Protein 2D0W (pdb70)

Organism: NCBI:txid53399

Radius of gyration: 24.95 Å; Cα contacts (8 Å, |Δi|>4): 572; chains: 2; bounding box: 55×40×70 Å

InterPro domains:
  IPR009056 Cytochrome c-like domain [PF13442] (73-145)
  IPR009056 Cytochrome c-like domain [PS51007] (69-149)
  IPR009153 Cytochrome cL [PIRSF000008] (1-193)
  IPR009153 Cytochrome cL [TIGR03872] (27-159)
  IPR036909 Cytochrome c-like domain superfamily [G3DSA:1.10.760.10] (24-193)
  IPR036909 Cytochrome c-like domain superfamily [SSF46626] (1-160)

Sequence (336 aa):
AQEVFRNTVTGEALDVEGQAPKEGRDTPAVKQFMQTGVDPYVEVAGCLPKGEEIYLESCSGCHGHIGEGKVGPGLNDSYWTYPKNTTDKGLFETIFGGANGMMGPHGQDLELDNMLKLIAWIRHIQKDDVADADWLSDEQKKNFKPFDIKAWEATGKAAAEKAQCKISAQEVFRNTVTGEALDVEGQAPKEGRDTPAVKQFMQTGVDPYVEVAGCLPKGEEIYLESCSGCHGHIGEGKVGPGLNDSYWTYPKNTTDKGLFETIFGGANGMMGPHGQDLELDNMLKLIAWIRHIQKDDVADADWLSDEQKKNFKPFDIKAWEATGKAAAEKAQCKIS

B-factor: mean 23.9, std 9.87, range [5.66, 70.87]

CATH classification: 1.10.760.10

Nearest PDB structures (foldseek):
  2d0w-assembly2_B  TM=9.580E-01  e=2.489E-36  Hyphomicrobium denitrificans
  2gc4-assembly1_D  TM=9.655E-01  e=3.947E-22  Paracoccus denitrificans
  7c90-assembly1_D  TM=9.575E-01  e=1.968E-20  Methylophaga aminisulfidivorans MP
  7c90-assembly1_C  TM=9.484E-01  e=4.822E-19  Methylophaga aminisulfidivorans MP
  2c8s-assembly1_A  TM=9.028E-01  e=1.181E-17  Methylorubrum extorquens

Structure (mmCIF, N/CA/C/O backbone):
data_2D0W
#
_entry.id   2D0W
#
_cell.length_a   45.779
_cell.length_b   57.283
_cell.length_c   67.007
_cell.angle_alpha   90.00
_cell.angle_beta   101.55
_cell.angle_gamma   90.00
#
_symmetry.space_group_name_H-M   'P 1 21 1'
#
loop_
_entity.id
_entity.type
_entity.pdbx_description
1 polymer 'cytochrome cL'
2 non-polymer 'ZINC ION'
3 non-polymer 'HEME C'
4 water water
#
loop_
_atom_site.group_PDB
_atom_site.id
_atom_site.type_symbol
_atom_site.label_atom_id
_atom_site.label_alt_id
_atom_site.label_comp_id
_atom_site.label_asym_id
_atom_site.label_entity_id
_atom_site.label_seq_id
_atom_site.pdbx_PDB_ins_code
_atom_site.Cartn_x
_atom_site.Cartn_y
_atom_site.Cartn_z
_atom_site.occupancy
_atom_site.B_iso_or_equiv
_atom_site.auth_seq_id
_atom_site.auth_comp_id
_atom_site.auth_asym_id
_atom_site.auth_atom_id
_atom_site.pdbx_PDB_model_num
ATOM 1 N N . ALA A 1 1 ? 2.883 -19.846 25.835 1.00 34.13 1 ALA A N 1
ATOM 2 C CA . ALA A 1 1 ? 1.819 -18.862 26.188 1.00 35.91 1 ALA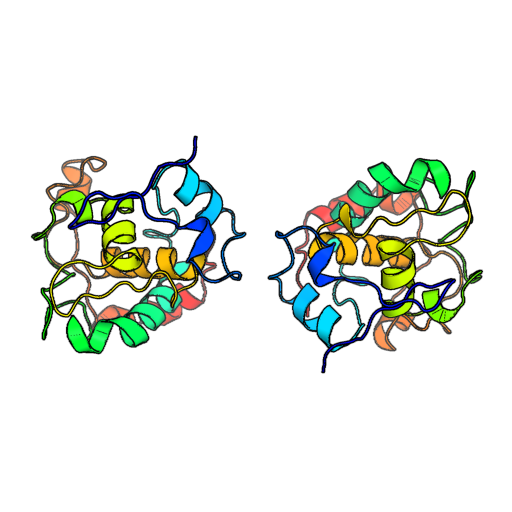 A CA 1
ATOM 3 C C . ALA A 1 1 ? 2.224 -17.761 27.158 1.00 36.66 1 ALA A C 1
ATOM 4 O O . ALA A 1 1 ? 3.259 -17.807 27.849 1.00 39.13 1 ALA A O 1
ATOM 6 N N . GLN A 1 2 ? 1.356 -16.766 27.176 1.00 35.25 2 GLN A N 1
ATOM 7 C CA . GLN A 1 2 ? 1.439 -15.634 28.041 1.00 33.15 2 GLN A CA 1
ATOM 8 C C . GLN A 1 2 ? 1.928 -15.942 29.445 1.00 30.07 2 GLN A C 1
ATOM 9 O O . GLN A 1 2 ? 1.459 -16.865 30.101 1.00 27.80 2 GLN A O 1
ATOM 15 N N . GLU A 1 3 ? 2.866 -15.127 29.905 1.00 28.53 3 GLU A N 1
ATOM 16 C CA . GLU A 1 3 ? 3.100 -14.992 31.331 1.00 26.76 3 GLU A CA 1
ATOM 17 C C . GLU A 1 3 ? 1.855 -14.469 32.030 1.00 25.07 3 GLU A C 1
ATOM 18 O O . GLU A 1 3 ? 1.056 -13.733 31.460 1.00 25.06 3 GLU A O 1
ATOM 24 N N . VAL A 1 4 ? 1.715 -14.852 33.287 1.00 25.10 4 VAL A N 1
ATOM 25 C CA . VAL A 1 4 ? 0.764 -14.225 34.177 1.00 24.28 4 VAL A CA 1
ATOM 26 C C . VAL A 1 4 ? 1.578 -13.387 35.175 1.00 23.53 4 VAL A C 1
ATOM 27 O O . VAL A 1 4 ? 2.471 -13.907 35.822 1.00 23.24 4 VAL A O 1
ATOM 31 N N . PHE A 1 5 ? 1.295 -12.095 35.265 1.00 21.63 5 PHE A N 1
ATOM 32 C CA . PHE A 1 5 ? 2.088 -11.227 36.159 1.00 21.23 5 PHE A CA 1
ATOM 33 C C . PHE A 1 5 ? 1.373 -10.976 37.466 1.00 20.28 5 PHE A C 1
ATOM 34 O O . PHE A 1 5 ? 0.161 -10.767 37.469 1.00 20.80 5 PHE A O 1
ATOM 42 N N . ARG A 1 6 ? 2.125 -11.045 38.567 1.00 19.24 6 ARG A N 1
ATOM 43 C CA . ARG A 1 6 ? 1.581 -10.915 39.926 1.00 18.36 6 ARG A CA 1
ATOM 44 C C . ARG A 1 6 ? 2.364 -9.923 40.764 1.00 17.78 6 ARG A C 1
ATOM 45 O O . ARG A 1 6 ? 3.595 -9.802 40.661 1.00 16.14 6 ARG A O 1
ATOM 53 N N . ASN A 1 7 ? 1.657 -9.270 41.660 1.00 17.41 7 ASN A N 1
ATOM 54 C CA . ASN A 1 7 ? 2.307 -8.391 42.596 1.00 17.38 7 ASN A CA 1
ATOM 55 C C . ASN A 1 7 ? 3.383 -9.114 43.452 1.00 18.59 7 ASN A C 1
ATOM 56 O O . ASN A 1 7 ? 3.104 -10.111 44.119 1.00 17.19 7 ASN A O 1
ATOM 61 N N . THR A 1 8 ? 4.608 -8.588 43.398 1.00 17.90 8 THR A N 1
ATOM 62 C CA . THR A 1 8 ? 5.759 -9.063 44.191 1.00 20.13 8 THR A CA 1
ATOM 63 C C . THR A 1 8 ? 5.447 -9.367 45.670 1.00 20.40 8 THR A C 1
ATOM 64 O O . THR A 1 8 ? 5.802 -10.459 46.191 1.00 19.56 8 THR A O 1
ATOM 68 N N . VAL A 1 9 ? 4.782 -8.427 46.337 1.00 21.46 9 VAL A N 1
ATOM 69 C CA . VAL A 1 9 ? 4.497 -8.592 47.784 1.00 22.46 9 VAL A CA 1
ATOM 70 C C . VAL A 1 9 ? 3.133 -9.274 48.077 1.00 25.08 9 VAL A C 1
ATOM 71 O O . VAL A 1 9 ? 3.002 -10.049 49.045 1.00 25.35 9 VAL A O 1
ATOM 75 N N . THR A 1 10 ? 2.124 -9.053 47.254 1.00 24.05 10 THR A N 1
ATOM 76 C CA . THR A 1 10 ? 0.831 -9.710 47.553 1.00 24.00 10 THR A CA 1
ATOM 77 C C . THR A 1 10 ? 0.450 -10.982 46.777 1.00 23.92 10 THR A C 1
ATOM 78 O O . THR A 1 10 ? -0.312 -11.810 47.292 1.00 22.49 10 THR A O 1
ATOM 82 N N . GLY A 1 11 ? 0.952 -11.134 45.552 1.00 23.72 11 GLY A N 1
ATOM 83 C CA . GLY A 1 11 ? 0.515 -12.224 44.677 1.00 24.83 11 GLY A CA 1
ATOM 84 C C . GLY A 1 11 ? -0.761 -11.896 43.899 1.00 24.91 11 GLY A C 1
ATOM 85 O O . GLY A 1 11 ? -1.281 -12.749 43.188 1.00 25.78 11 GLY A O 1
ATOM 86 N N . GLU A 1 12 ? -1.279 -10.677 44.046 1.00 25.21 12 GLU A N 1
ATOM 87 C CA . GLU A 1 12 ? -2.475 -10.263 43.318 1.00 25.93 12 GLU A CA 1
ATOM 88 C C . GLU A 1 12 ? -2.122 -10.080 41.847 1.00 25.78 12 GLU A C 1
ATOM 89 O O . GLU A 1 12 ? -1.054 -9.573 41.516 1.00 24.71 12 GLU A O 1
ATOM 95 N N . ALA A 1 13 ? -3.015 -10.536 40.976 1.00 25.49 13 ALA A N 1
ATOM 96 C CA . ALA A 1 13 ? -2.839 -10.401 39.545 1.00 25.10 13 ALA A CA 1
ATOM 97 C C . ALA A 1 13 ? -2.580 -8.930 39.179 1.00 23.85 13 ALA A C 1
ATOM 98 O O . ALA A 1 13 ? -3.308 -8.021 39.609 1.00 21.91 13 ALA A O 1
ATOM 100 N N . LEU A 1 14 ? -1.513 -8.715 38.417 1.00 21.56 14 LEU A N 1
ATOM 101 C CA . LEU A 1 14 ? -1.271 -7.427 37.829 1.00 21.81 14 LEU A CA 1
ATOM 102 C C . LEU A 1 14 ? -2.101 -7.280 36.559 1.00 21.83 14 LEU A C 1
ATOM 103 O O . LEU A 1 14 ? -2.046 -8.146 35.717 1.00 22.93 14 LEU A O 1
ATOM 108 N N . ASP A 1 15 ? -2.853 -6.191 36.391 1.00 21.76 15 ASP A N 1
ATOM 109 C CA . ASP A 1 15 ? -3.596 -6.038 35.127 1.00 23.11 15 ASP A CA 1
ATOM 110 C C . ASP A 1 15 ? -2.778 -5.266 34.105 1.00 22.15 15 ASP A C 1
ATOM 111 O O . ASP A 1 15 ? -3.005 -4.084 33.863 1.00 23.86 15 ASP A O 1
ATOM 116 N N . VAL A 1 16 ? -1.811 -5.967 33.520 1.00 21.21 16 VAL A N 1
ATOM 117 C CA . VAL A 1 16 ? -0.862 -5.382 32.579 1.00 23.13 16 VAL A CA 1
ATOM 118 C C . VAL A 1 16 ? -1.555 -4.663 31.407 1.00 22.82 16 VAL A C 1
ATOM 119 O O . VAL A 1 16 ? -1.332 -3.491 31.188 1.00 24.58 16 VAL A O 1
ATOM 123 N N . GLU A 1 17 ? -2.442 -5.352 30.690 1.00 25.70 17 GLU A N 1
ATOM 124 C CA . GLU A 1 17 ? -3.111 -4.719 29.529 1.00 27.32 17 GLU A CA 1
ATOM 125 C C . GLU A 1 17 ? -4.009 -3.549 29.906 1.00 26.22 17 GLU A C 1
ATOM 126 O O . GLU A 1 17 ? -4.208 -2.603 29.135 1.00 27.12 17 GLU A O 1
ATOM 132 N N . GLY A 1 18 ? -4.560 -3.612 31.105 1.00 25.52 18 GLY A N 1
ATOM 133 C CA . GLY A 1 18 ? -5.455 -2.572 31.555 1.00 24.84 18 GLY A CA 1
ATOM 134 C C . GLY A 1 18 ? -4.717 -1.329 31.992 1.00 22.92 18 GLY A C 1
ATOM 135 O O . GLY A 1 18 ? -5.220 -0.218 31.819 1.00 24.46 18 GLY A O 1
ATOM 136 N N . GLN A 1 19 ? -3.511 -1.521 32.538 1.00 21.46 19 GLN A N 1
ATOM 137 C CA . GLN A 1 19 ? -2.794 -0.467 33.242 1.00 18.19 19 GLN A CA 1
ATOM 138 C C . GLN A 1 19 ? -1.649 0.138 32.464 1.00 17.70 19 GLN A C 1
ATOM 139 O O . GLN A 1 19 ? -1.401 1.331 32.580 1.00 19.84 19 GLN A O 1
ATOM 145 N N . ALA A 1 20 ? -0.946 -0.673 31.678 1.00 17.04 20 ALA A N 1
ATOM 146 C CA . ALA A 1 20 ? 0.110 -0.156 30.805 1.00 17.21 20 ALA A CA 1
ATOM 147 C C . ALA A 1 20 ? -0.416 0.893 29.808 1.00 19.42 20 ALA A C 1
ATOM 148 O O . ALA A 1 20 ? -1.550 0.792 29.345 1.00 19.43 20 ALA A O 1
ATOM 150 N N . PRO A 1 21 ? 0.412 1.921 29.478 1.00 19.11 21 PRO A N 1
ATOM 151 C CA . PRO A 1 21 ? 0.083 2.868 28.396 1.00 18.38 21 PRO A CA 1
ATOM 152 C C . PRO A 1 21 ? -0.392 2.141 27.141 1.00 19.14 21 PRO A C 1
ATOM 153 O O . PRO A 1 21 ? 0.042 1.019 26.892 1.00 17.16 21 PRO A O 1
ATOM 157 N N . LYS A 1 22 ? -1.256 2.757 26.334 1.00 19.62 22 LYS A N 1
ATOM 158 C CA . LYS A 1 22 ? -1.668 2.106 25.063 1.00 22.13 22 LYS A CA 1
ATOM 159 C C . LYS A 1 22 ? -0.498 1.951 24.053 1.00 21.48 22 LYS A C 1
ATOM 160 O O . LYS A 1 22 ? -0.417 0.960 23.320 1.00 22.11 22 LYS A O 1
ATOM 166 N N . GLU A 1 23 ? 0.398 2.927 24.022 1.00 20.70 23 GLU A N 1
ATOM 167 C CA . GLU A 1 23 ? 1.501 2.961 23.072 1.00 22.03 23 GLU A CA 1
ATOM 168 C C . GLU A 1 23 ? 2.675 2.136 23.569 1.00 21.30 23 GLU A C 1
ATOM 169 O O . GLU A 1 23 ? 2.793 1.905 24.755 1.00 20.06 23 GLU A O 1
ATOM 175 N N . GLY A 1 24 ? 3.535 1.685 22.654 1.00 21.59 24 GLY A N 1
ATOM 176 C CA . GLY A 1 24 ? 4.815 1.080 23.027 1.00 20.50 24 GLY A CA 1
ATOM 177 C C . GLY A 1 24 ? 4.703 -0.380 23.428 1.00 21.98 24 GLY A C 1
ATOM 178 O O . GLY A 1 24 ? 5.576 -0.912 24.121 1.00 20.27 24 GLY A O 1
ATOM 179 N N . ARG A 1 25 ? 3.635 -1.047 22.993 1.00 21.31 25 ARG A N 1
ATOM 180 C CA . ARG A 1 25 ? 3.510 -2.474 23.234 1.00 23.41 25 ARG A CA 1
ATOM 181 C C . ARG A 1 25 ? 3.805 -3.278 21.974 1.00 23.47 25 ARG A C 1
ATOM 182 O O . ARG A 1 25 ? 4.118 -4.477 22.044 1.00 23.29 25 ARG A O 1
ATOM 190 N N . ASP A 1 26 ? 3.653 -2.651 20.817 1.00 23.42 26 ASP A N 1
ATOM 191 C CA . ASP A 1 26 ? 3.728 -3.407 19.570 1.00 25.73 26 ASP A CA 1
ATOM 192 C C . ASP A 1 26 ? 5.185 -3.535 19.066 1.00 24.61 26 ASP A C 1
ATOM 193 O O . ASP A 1 26 ? 5.472 -3.120 17.946 1.00 26.82 26 ASP A O 1
ATOM 198 N N . THR A 1 27 ? 6.105 -4.061 19.879 1.00 21.04 27 THR A N 1
ATOM 199 C CA . THR A 1 27 ? 7.519 -4.195 19.427 1.00 19.59 27 THR A CA 1
ATOM 200 C C . THR A 1 27 ? 7.930 -5.657 19.543 1.00 19.40 27 THR A C 1
ATOM 201 O O . THR A 1 27 ? 7.344 -6.407 20.357 1.00 20.45 27 THR A O 1
ATOM 205 N N . PRO A 1 28 ? 8.898 -6.096 18.718 1.00 19.98 28 PRO A N 1
ATOM 206 C CA . PRO A 1 28 ? 9.261 -7.483 18.879 1.00 19.30 28 PRO A CA 1
ATOM 207 C C . PRO A 1 28 ? 9.715 -7.819 20.287 1.00 17.65 28 PRO A C 1
ATOM 208 O O . PRO A 1 28 ? 9.464 -8.927 20.765 1.00 16.82 28 PRO A O 1
ATOM 212 N N . ALA A 1 29 ? 10.372 -6.876 20.953 1.00 15.82 29 ALA A N 1
ATOM 213 C CA . ALA A 1 29 ? 10.907 -7.172 22.271 1.00 14.48 29 ALA A CA 1
ATOM 214 C C . ALA A 1 29 ? 9.772 -7.394 23.297 1.00 13.90 29 ALA A C 1
ATOM 215 O O . ALA A 1 29 ? 9.854 -8.253 24.154 1.00 13.67 29 ALA A O 1
ATOM 217 N N . VAL A 1 30 ? 8.731 -6.609 23.200 1.00 15.90 30 VAL A N 1
ATOM 218 C CA . VAL A 1 30 ? 7.634 -6.702 24.142 1.00 16.15 30 VAL A CA 1
ATOM 219 C C . VAL A 1 30 ? 6.876 -8.025 23.887 1.00 18.48 30 VAL A C 1
ATOM 220 O O . VAL A 1 30 ? 6.454 -8.704 24.829 1.00 16.43 30 VAL A O 1
ATOM 224 N N . LYS A 1 31 ? 6.708 -8.373 22.601 1.00 19.21 31 LYS A N 1
ATOM 225 C CA . LYS A 1 31 ? 5.955 -9.564 22.268 1.00 20.25 31 LYS A CA 1
ATOM 226 C C . LYS A 1 31 ? 6.664 -10.777 22.806 1.00 20.21 31 LYS A C 1
ATOM 227 O O . LYS A 1 31 ? 6.024 -11.640 23.386 1.00 18.99 31 LYS A O 1
ATOM 233 N N . GLN A 1 32 ? 7.993 -10.821 22.694 1.00 19.10 32 GLN A N 1
ATOM 234 C CA . GLN A 1 32 ? 8.720 -11.959 23.283 1.00 19.66 32 GLN A CA 1
ATOM 235 C C . GLN A 1 32 ? 8.640 -11.963 24.804 1.00 18.01 32 GLN A C 1
ATOM 236 O O . GLN A 1 32 ? 8.444 -13.036 25.436 1.00 16.28 32 GLN A O 1
ATOM 242 N N . PHE A 1 33 ? 8.808 -10.778 25.398 1.00 17.60 33 PHE A N 1
ATOM 243 C CA . PHE A 1 33 ? 8.719 -10.682 26.875 1.00 18.21 33 PHE A CA 1
ATOM 244 C C . PHE A 1 33 ? 7.348 -11.116 27.400 1.00 18.17 33 PHE A C 1
ATOM 245 O O . PHE A 1 33 ? 7.286 -11.848 28.387 1.00 17.76 33 PHE A O 1
ATOM 253 N N . MET A 1 34 ? 6.255 -10.713 26.739 1.00 18.81 34 MET A N 1
ATOM 254 C CA . MET A 1 34 ? 4.908 -11.080 27.250 1.00 21.71 34 MET A CA 1
ATOM 255 C C . MET A 1 34 ? 4.621 -12.585 27.190 1.00 22.80 34 MET A C 1
ATOM 256 O O . MET A 1 34 ? 3.821 -13.106 27.981 1.00 23.30 34 MET A O 1
ATOM 261 N N . GLN A 1 35 ? 5.299 -13.257 26.265 1.00 22.83 35 GLN A N 1
ATOM 262 C CA . GLN A 1 35 ? 5.238 -14.704 26.084 1.00 26.11 35 GLN A CA 1
ATOM 263 C C . GLN A 1 35 ? 6.193 -15.501 26.983 1.00 25.21 35 GLN A C 1
ATOM 264 O O . GLN A 1 35 ? 5.813 -16.519 27.554 1.00 26.05 35 GLN A O 1
ATOM 270 N N . THR A 1 36 ? 7.423 -15.012 27.076 1.00 25.38 36 THR A N 1
ATOM 271 C CA . THR A 1 36 ? 8.584 -15.716 27.644 1.00 25.09 36 THR A CA 1
ATOM 272 C C . THR A 1 36 ? 8.985 -15.277 29.057 1.00 23.68 36 THR A C 1
ATOM 273 O O . THR A 1 36 ? 9.530 -16.074 29.823 1.00 24.87 36 THR A O 1
ATOM 277 N N . GLY A 1 37 ? 8.746 -14.008 29.396 1.00 21.83 37 GLY A N 1
ATOM 278 C CA . GLY A 1 37 ? 9.305 -13.432 30.646 1.00 19.59 37 GLY A CA 1
ATOM 279 C C . GLY A 1 37 ? 10.792 -13.056 30.555 1.00 18.13 37 GLY A C 1
ATOM 280 O O . GLY A 1 37 ? 11.402 -12.644 31.535 1.00 17.84 37 GLY A O 1
ATOM 281 N N . VAL A 1 38 ? 11.413 -13.270 29.412 1.00 18.70 38 VAL A N 1
ATOM 282 C CA . VAL A 1 38 ? 12.814 -12.889 29.253 1.00 19.38 38 VAL A CA 1
ATOM 283 C C . VAL A 1 38 ? 12.905 -11.570 28.433 1.00 18.31 38 VAL A C 1
ATOM 284 O O . VAL A 1 38 ? 12.221 -11.414 27.429 1.00 18.49 38 VAL A O 1
ATOM 288 N N . ASP A 1 39 ? 13.707 -10.617 28.919 1.00 17.72 39 ASP A N 1
ATOM 289 C CA . ASP A 1 39 ? 13.794 -9.256 28.336 1.00 16.41 39 ASP A CA 1
ATOM 290 C C . ASP A 1 39 ? 14.942 -9.278 27.366 1.00 15.30 39 ASP A C 1
ATOM 291 O O . ASP A 1 39 ? 16.102 -9.334 27.811 1.00 16.42 39 ASP A O 1
ATOM 296 N N . PRO A 1 40 ? 14.646 -9.234 26.050 1.00 15.45 40 PRO A N 1
ATOM 297 C CA . PRO A 1 40 ? 15.700 -9.345 25.005 1.00 15.63 40 PRO A CA 1
ATOM 298 C C . PRO A 1 40 ? 16.574 -8.120 24.796 1.00 15.27 40 PRO A C 1
ATOM 299 O O . PRO A 1 40 ? 17.545 -8.161 24.000 1.00 13.81 40 PRO A O 1
ATOM 303 N N . TYR A 1 41 ? 16.285 -7.041 25.527 1.00 14.78 41 TYR A N 1
ATOM 304 C CA . TYR A 1 41 ? 17.182 -5.886 25.487 1.00 14.26 41 TYR A CA 1
ATOM 305 C C . TYR A 1 41 ? 18.349 -5.982 26.448 1.00 13.54 41 TYR A C 1
ATOM 306 O O . TYR A 1 41 ? 19.235 -5.114 26.457 1.00 17.44 41 TYR A O 1
ATOM 315 N N . VAL A 1 42 ? 18.337 -6.981 27.310 1.00 16.41 42 VAL A N 1
ATOM 316 C CA . VAL A 1 42 ? 19.390 -7.115 28.332 1.00 15.13 42 VAL A CA 1
ATOM 317 C C . VAL A 1 42 ? 20.745 -7.236 27.644 1.00 16.95 42 VAL A C 1
ATOM 318 O O . VAL A 1 42 ? 20.912 -8.020 26.691 1.00 15.39 42 VAL A O 1
ATOM 322 N N . GLU A 1 43 ? 21.681 -6.406 28.088 1.00 17.63 43 GLU A N 1
ATOM 323 C CA . GLU A 1 43 ? 23.039 -6.365 27.543 1.00 20.60 43 GLU A CA 1
ATOM 324 C C . GLU A 1 43 ? 23.148 -6.017 26.037 1.00 20.83 43 GLU A C 1
ATOM 325 O O . GLU A 1 43 ? 24.173 -6.309 25.397 1.00 22.52 43 GLU A O 1
ATOM 331 N N . VAL A 1 44 ? 22.088 -5.435 25.471 1.00 20.26 44 VAL A N 1
ATOM 332 C CA . VAL A 1 44 ? 22.176 -4.826 24.135 1.00 20.96 44 VAL A CA 1
ATOM 333 C C . VAL A 1 44 ? 22.614 -3.386 24.370 1.00 21.19 44 VAL A C 1
ATOM 334 O O . VAL A 1 44 ? 21.809 -2.551 24.842 1.00 21.14 44 VAL A O 1
ATOM 338 N N . ALA A 1 45 ? 23.879 -3.081 24.065 1.00 20.03 45 ALA A N 1
ATOM 339 C CA . ALA A 1 45 ? 24.421 -1.749 24.357 1.00 20.36 45 ALA A CA 1
ATOM 340 C C . ALA A 1 45 ? 23.526 -0.640 23.814 1.00 19.71 45 ALA A C 1
ATOM 341 O O . ALA A 1 45 ? 23.392 0.396 24.449 1.00 18.80 45 ALA A O 1
ATOM 343 N N . GLY A 1 46 ? 22.860 -0.894 22.682 1.00 17.93 46 GLY A N 1
ATOM 344 C CA . GLY A 1 46 ? 22.115 0.151 21.974 1.00 18.62 46 GLY A CA 1
ATOM 345 C C . GLY A 1 46 ? 20.904 0.636 22.767 1.00 19.68 46 GLY A C 1
ATOM 346 O O . GLY A 1 46 ? 20.476 1.774 22.628 1.00 17.31 46 GLY A O 1
ATOM 347 N N . CYS A 1 47 ? 20.381 -0.243 23.620 1.00 19.40 47 CYS A N 1
ATOM 348 C CA . CYS A 1 47 ? 19.193 0.037 24.437 1.00 20.52 47 CYS A CA 1
ATOM 349 C C . CYS A 1 47 ? 19.490 0.768 25.754 1.00 19.82 47 CYS A C 1
ATOM 350 O O . CYS A 1 47 ? 18.577 1.249 26.425 1.00 17.09 47 CYS A O 1
ATOM 353 N N . LEU A 1 48 ? 20.773 0.838 26.114 1.00 18.47 48 LEU A N 1
ATOM 354 C CA . LEU A 1 48 ? 21.198 1.351 27.433 1.00 18.20 48 LEU A CA 1
ATOM 355 C C . LEU A 1 48 ? 21.011 2.814 27.730 1.00 18.01 48 LEU A C 1
ATOM 356 O O . LEU A 1 48 ? 20.470 3.127 28.800 1.00 20.06 48 LEU A O 1
ATOM 361 N N . PRO A 1 49 ? 21.444 3.729 26.814 1.00 18.00 49 PRO A N 1
ATOM 362 C CA . PRO A 1 49 ? 21.170 5.160 27.067 1.00 16.77 49 PRO A CA 1
ATOM 363 C C . PRO A 1 49 ? 19.700 5.473 27.370 1.00 17.02 49 PRO A C 1
ATOM 364 O O . PRO A 1 49 ? 19.404 6.264 28.263 1.00 17.67 49 PRO A O 1
ATOM 368 N N . LYS A 1 50 ? 18.794 4.909 26.595 1.00 14.07 50 LYS A N 1
ATOM 369 C CA . LYS A 1 50 ? 17.395 5.122 26.880 1.00 15.10 50 LYS A CA 1
ATOM 370 C C . LYS A 1 50 ? 16.969 4.552 28.263 1.00 14.06 50 LYS A C 1
ATOM 371 O O . LYS A 1 50 ? 16.296 5.254 29.049 1.00 14.34 50 LYS A O 1
ATOM 377 N N . GLY A 1 51 ? 17.427 3.350 28.592 1.00 13.66 51 GLY A N 1
ATOM 378 C CA . GLY A 1 51 ? 17.150 2.782 29.928 1.00 14.15 51 GLY A CA 1
ATOM 379 C C . GLY A 1 51 ? 17.665 3.694 31.004 1.00 14.07 51 GLY A C 1
ATOM 380 O O . GLY A 1 51 ? 16.958 3.973 31.964 1.00 13.88 51 GLY A O 1
ATOM 381 N N . GLU A 1 52 ? 18.889 4.220 30.821 1.00 13.72 52 GLU A N 1
ATOM 382 C CA . GLU A 1 52 ? 19.480 5.152 31.800 1.00 15.02 52 GLU A CA 1
ATOM 383 C C . GLU A 1 52 ? 18.707 6.444 31.952 1.00 15.68 52 GLU A C 1
ATOM 384 O O . GLU A 1 52 ? 18.486 6.913 33.090 1.00 13.69 52 GLU A O 1
ATOM 390 N N . GLU A 1 53 ? 18.254 7.038 30.828 1.00 16.33 53 GLU A N 1
ATOM 391 C CA . GLU A 1 53 ? 17.480 8.288 30.978 1.00 18.56 53 GLU A CA 1
ATOM 392 C C . GLU A 1 53 ? 16.174 8.102 31.786 1.00 17.33 53 GLU A C 1
ATOM 393 O O . GLU A 1 53 ? 15.825 8.947 32.595 1.00 17.16 53 GLU A O 1
ATOM 399 N N . ILE A 1 54 ? 15.465 7.009 31.518 1.00 14.79 54 ILE A N 1
ATOM 400 C CA . ILE A 1 54 ? 14.219 6.653 32.229 1.00 13.25 54 ILE A CA 1
ATOM 401 C C . ILE A 1 54 ? 14.524 6.490 33.717 1.00 12.17 54 ILE A C 1
ATOM 402 O O . ILE A 1 54 ? 13.889 7.131 34.572 1.00 10.34 54 ILE A O 1
ATOM 407 N N . TYR A 1 55 ? 15.574 5.717 34.003 1.00 12.04 55 TYR A N 1
ATOM 408 C CA . TYR A 1 55 ? 16.056 5.456 35.368 1.00 11.99 55 TYR A CA 1
ATOM 409 C C . TYR A 1 55 ? 16.390 6.719 36.155 1.00 12.36 55 TYR A C 1
ATOM 410 O O . TYR A 1 55 ? 15.989 6.932 37.334 1.00 13.39 55 TYR A O 1
ATOM 419 N N . LEU A 1 56 ? 17.105 7.601 35.488 1.00 12.77 56 LEU A N 1
ATOM 420 C CA . LEU A 1 56 ? 17.618 8.770 36.168 1.00 14.00 56 LEU A CA 1
ATOM 421 C C . LEU A 1 56 ? 16.446 9.626 36.545 1.00 14.32 56 LEU A C 1
ATOM 422 O O . LEU A 1 56 ? 16.399 10.201 37.616 1.00 15.84 56 LEU A O 1
ATOM 427 N N . GLU A 1 57 ? 15.510 9.762 35.620 1.00 15.24 57 GLU A N 1
ATOM 428 C CA . GLU A 1 57 ? 14.415 10.676 35.857 1.00 14.40 57 GLU A CA 1
ATOM 429 C C . GLU A 1 57 ? 13.434 10.203 36.923 1.00 14.34 57 GLU A C 1
ATOM 430 O O . GLU A 1 57 ? 12.891 11.011 37.687 1.00 17.00 57 GLU A O 1
ATOM 436 N N . SER A 1 58 ? 13.198 8.910 36.986 1.00 13.96 58 SER A N 1
ATOM 437 C CA . SER A 1 58 ? 12.083 8.439 37.798 1.00 13.82 58 SER A CA 1
ATOM 438 C C . SER A 1 58 ? 12.476 7.555 38.984 1.00 13.42 58 SER A C 1
ATOM 439 O O . SER A 1 58 ? 11.645 7.287 39.865 1.00 10.68 58 SER A O 1
ATOM 442 N N . CYS A 1 59 ? 13.717 7.072 39.009 1.00 12.69 59 CYS A N 1
ATOM 443 C CA . CYS A 1 59 ? 14.104 6.084 40.005 1.00 12.30 59 CYS A CA 1
ATOM 444 C C . CYS A 1 59 ? 15.306 6.497 40.846 1.00 12.76 59 CYS A C 1
ATOM 445 O O . CYS A 1 59 ? 15.451 6.036 41.971 1.00 12.54 59 CYS A O 1
ATOM 448 N N . SER A 1 60 ? 16.190 7.320 40.307 1.00 12.78 60 SER A N 1
ATOM 449 C CA . SER A 1 60 ? 17.487 7.488 40.934 1.00 15.20 60 SER A CA 1
ATOM 450 C C . SER A 1 60 ? 17.411 8.391 42.174 1.00 15.99 60 SER A C 1
ATOM 451 O O . SER A 1 60 ? 18.297 8.338 43.011 1.00 16.13 60 SER A O 1
ATOM 454 N N . GLY A 1 61 ? 16.356 9.188 42.293 1.00 15.13 61 GLY A N 1
ATOM 455 C CA . GLY A 1 61 ? 16.154 9.994 43.503 1.00 16.53 61 GLY A CA 1
ATOM 456 C C . GLY A 1 61 ? 16.063 9.098 44.722 1.00 17.39 61 GLY A C 1
ATOM 457 O O . GLY A 1 61 ? 16.506 9.451 45.802 1.00 18.03 61 GLY A O 1
ATOM 458 N N . CYS A 1 62 ? 15.519 7.903 44.549 1.00 15.01 62 CYS A N 1
ATOM 459 C CA . CYS A 1 62 ? 15.464 6.959 45.650 1.00 15.70 62 CYS A CA 1
ATOM 460 C C . CYS A 1 62 ? 16.537 5.858 45.629 1.00 15.53 62 CYS A C 1
ATOM 461 O O . CYS A 1 62 ? 16.977 5.392 46.683 1.00 14.64 62 CYS A O 1
ATOM 464 N N . HIS A 1 63 ? 16.898 5.374 44.435 1.00 13.79 63 HIS A N 1
ATOM 465 C CA . HIS A 1 63 ? 17.741 4.171 44.324 1.00 13.42 63 HIS A CA 1
ATOM 466 C C . HIS A 1 63 ? 19.202 4.550 43.974 1.00 13.85 63 HIS A C 1
ATOM 467 O O . HIS A 1 63 ? 20.127 3.706 44.029 1.00 13.31 63 HIS A O 1
ATOM 474 N N . GLY A 1 64 ? 19.421 5.827 43.632 1.00 13.72 64 GLY A N 1
ATOM 475 C CA . GLY A 1 64 ? 20.764 6.328 43.372 1.00 15.22 64 GLY A CA 1
ATOM 476 C C . GLY A 1 64 ? 21.061 6.345 41.881 1.00 16.34 64 GLY A C 1
ATOM 477 O O . GLY A 1 64 ? 20.443 5.575 41.112 1.00 17.96 64 GLY A O 1
ATOM 478 N N . HIS A 1 65 ? 21.988 7.218 41.471 1.00 16.22 65 HIS A N 1
ATOM 479 C CA . HIS A 1 65 ? 22.192 7.498 40.065 1.00 17.13 65 HIS A CA 1
ATOM 480 C C . HIS A 1 65 ? 22.840 6.308 39.405 1.00 18.14 65 HIS A C 1
ATOM 481 O O . HIS A 1 65 ? 22.649 6.105 38.213 1.00 17.75 65 HIS A O 1
ATOM 488 N N . ILE A 1 66 ? 23.588 5.516 40.165 1.00 17.70 66 ILE A N 1
ATOM 489 C CA . ILE A 1 66 ? 24.117 4.234 39.647 1.00 17.00 66 ILE A CA 1
ATOM 490 C C . ILE A 1 66 ? 23.505 2.961 40.288 1.00 15.83 66 ILE A C 1
ATOM 491 O O . ILE A 1 66 ? 24.035 1.870 40.122 1.00 17.70 66 ILE A O 1
ATOM 496 N N . GLY A 1 67 ? 22.365 3.108 40.972 1.00 15.81 67 GLY A N 1
ATOM 497 C CA . GLY A 1 67 ? 21.710 1.969 41.663 1.00 14.01 67 GLY A CA 1
ATOM 498 C C . GLY A 1 67 ? 22.340 1.632 43.018 1.00 15.81 67 GLY A C 1
ATOM 499 O O . GLY A 1 67 ? 22.070 0.566 43.572 1.00 14.36 67 GLY A O 1
ATOM 500 N N . GLU A 1 68 ? 23.199 2.526 43.522 1.00 15.67 68 GLU A N 1
ATOM 501 C CA . GLU A 1 68 ? 23.932 2.331 44.789 1.00 16.38 68 GLU A CA 1
ATOM 502 C C . GLU A 1 68 ? 23.053 2.288 46.054 1.00 16.77 68 GLU A C 1
ATOM 503 O O . GLU A 1 68 ? 23.407 1.646 47.052 1.00 17.40 68 GLU A O 1
ATOM 509 N N . GLY A 1 69 ? 21.895 2.939 46.000 1.00 17.22 69 GLY A N 1
ATOM 510 C CA . GLY A 1 69 ? 20.943 2.954 47.108 1.00 17.96 69 GLY A CA 1
ATOM 511 C C . GLY A 1 69 ? 20.949 4.374 47.620 1.00 18.99 69 GLY A C 1
ATOM 512 O O . GLY A 1 69 ? 21.982 5.025 47.509 1.00 18.55 69 GLY A O 1
ATOM 513 N N . LYS A 1 70 ? 19.788 4.862 48.056 1.00 20.68 70 LYS A N 1
ATOM 514 C CA . LYS A 1 70 ? 19.600 6.146 48.760 1.00 24.62 70 LYS A CA 1
ATOM 515 C C . LYS A 1 70 ? 18.474 5.935 49.746 1.00 24.83 70 LYS A C 1
ATOM 516 O O . LYS A 1 70 ? 18.623 5.144 50.672 1.00 27.24 70 LYS A O 1
ATOM 522 N N . VAL A 1 71 ? 17.342 6.622 49.580 1.00 24.79 71 VAL A N 1
ATOM 523 C CA . VAL A 1 71 ? 16.194 6.309 50.452 1.00 26.41 71 VAL A CA 1
ATOM 524 C C . VAL A 1 71 ? 15.824 4.822 50.296 1.00 24.96 71 VAL A C 1
ATOM 525 O O . VAL A 1 71 ? 15.491 4.135 51.277 1.00 26.82 71 VAL A O 1
ATOM 529 N N . GLY A 1 72 ? 15.920 4.337 49.061 1.00 23.40 72 GLY A N 1
ATOM 530 C CA . GLY A 1 72 ? 15.563 2.963 48.705 1.00 22.68 72 GLY A CA 1
ATOM 531 C C . GLY A 1 72 ? 16.826 2.162 48.504 1.00 21.34 72 GLY A C 1
ATOM 532 O O . GLY A 1 72 ? 17.907 2.738 48.315 1.00 22.12 72 GLY A O 1
ATOM 533 N N . PRO A 1 73 ? 16.694 0.833 48.499 1.00 19.85 73 PRO A N 1
ATOM 534 C CA . PRO A 1 73 ? 17.827 -0.072 48.418 1.00 18.34 73 PRO A CA 1
ATOM 535 C C . PRO A 1 73 ? 18.722 0.072 47.173 1.00 17.36 73 PRO A C 1
ATOM 536 O O . PRO A 1 73 ? 18.311 0.670 46.145 1.00 17.62 73 PRO A O 1
ATOM 540 N N . GLY A 1 74 ? 19.944 -0.443 47.287 1.00 13.72 74 GLY A N 1
ATOM 541 C CA . GLY A 1 74 ? 20.862 -0.606 46.132 1.00 15.49 74 GLY A CA 1
ATOM 542 C C . GLY A 1 74 ? 20.296 -1.630 45.141 1.00 15.37 74 GLY A C 1
ATOM 543 O O . GLY A 1 74 ? 19.721 -2.648 45.551 1.00 15.33 74 GLY A O 1
ATOM 544 N N . LEU A 1 75 ? 20.424 -1.372 43.841 1.00 13.69 75 LEU A N 1
ATOM 545 C CA . LEU A 1 75 ? 19.871 -2.267 42.861 1.00 12.92 75 LEU A CA 1
ATOM 546 C C . LEU A 1 75 ? 21.037 -2.843 42.087 1.00 14.55 75 LEU A C 1
ATOM 547 O O . LEU A 1 75 ? 20.839 -3.617 41.141 1.00 14.48 75 LEU A O 1
ATOM 552 N N . ASN A 1 76 ? 22.253 -2.501 42.511 1.00 13.25 76 ASN A N 1
ATOM 553 C CA . ASN A 1 76 ? 23.427 -2.789 41.706 1.00 14.53 76 ASN A CA 1
ATOM 554 C C . ASN A 1 76 ? 24.261 -3.913 42.357 1.00 15.40 76 ASN A C 1
ATOM 555 O O . ASN A 1 76 ? 25.397 -4.168 41.976 1.00 15.77 76 ASN A O 1
ATOM 560 N N . ASP A 1 77 ? 23.668 -4.599 43.331 1.00 16.59 77 ASP A N 1
ATOM 561 C CA . ASP A 1 77 ? 24.398 -5.671 44.027 1.00 19.34 77 ASP A CA 1
ATOM 562 C C . ASP A 1 77 ? 23.721 -7.026 43.923 1.00 18.92 77 ASP A C 1
ATOM 563 O O . ASP A 1 77 ? 22.689 -7.149 43.260 1.00 17.08 77 ASP A O 1
ATOM 568 N N . SER A 1 78 ? 24.293 -8.050 44.563 1.00 19.40 78 SER A N 1
ATOM 569 C CA . SER A 1 78 ? 23.839 -9.423 44.382 1.00 20.28 78 SER A CA 1
ATOM 570 C C . SER A 1 78 ? 22.717 -9.707 45.273 1.00 20.11 78 SER A C 1
ATOM 571 O O . SER A 1 78 ? 22.024 -10.703 45.107 1.00 20.00 78 SER A O 1
ATOM 574 N N . TYR A 1 79 ? 22.506 -8.829 46.240 1.00 19.52 79 TYR A N 1
ATOM 575 C CA . TYR A 1 79 ? 21.461 -9.067 47.205 1.00 20.21 79 TYR A CA 1
ATOM 576 C C . TYR A 1 79 ? 20.080 -8.503 46.857 1.00 18.67 79 TYR A C 1
ATOM 577 O O . TYR A 1 79 ? 19.970 -7.341 46.526 1.00 18.46 79 TYR A O 1
ATOM 586 N N . TRP A 1 80 ? 19.023 -9.318 46.958 1.00 19.47 80 TRP A N 1
ATOM 587 C CA . TRP A 1 80 ? 17.655 -8.846 46.669 1.00 18.23 80 TRP A CA 1
ATOM 588 C C . TRP A 1 80 ? 16.704 -9.129 47.818 1.00 18.46 80 TRP A C 1
ATOM 589 O O . TRP A 1 80 ? 16.622 -10.264 48.310 1.00 17.63 80 TRP A O 1
ATOM 600 N N . THR A 1 81 ? 15.974 -8.101 48.234 1.00 17.24 81 THR A N 1
ATOM 601 C CA . THR A 1 81 ? 14.884 -8.280 49.196 1.00 18.26 81 THR A CA 1
ATOM 602 C C . THR A 1 81 ? 13.884 -9.310 48.734 1.00 19.06 81 THR A C 1
ATOM 603 O O . THR A 1 81 ? 13.408 -10.115 49.537 1.00 17.77 81 THR A O 1
ATOM 607 N N . TYR A 1 82 ? 13.513 -9.246 47.452 1.00 18.10 82 TYR A N 1
ATOM 608 C CA . TYR A 1 82 ? 12.579 -10.173 46.834 1.00 19.08 82 TYR A CA 1
ATOM 609 C C . TYR A 1 82 ? 13.424 -10.915 45.802 1.00 19.94 82 TYR A C 1
ATOM 610 O O . TYR A 1 82 ? 13.783 -10.347 44.756 1.00 19.31 82 TYR A O 1
ATOM 619 N N . PRO A 1 83 ? 13.810 -12.152 46.107 1.00 19.80 83 PRO A N 1
ATOM 620 C CA . PRO A 1 83 ? 14.777 -12.828 45.205 1.00 21.07 83 PRO A CA 1
ATOM 621 C C . PRO A 1 83 ? 14.323 -13.191 43.762 1.00 20.18 83 PRO A C 1
ATOM 622 O O . PRO A 1 83 ? 15.175 -13.390 42.917 1.00 20.05 83 PRO A O 1
ATOM 626 N N . LYS A 1 84 ? 13.027 -13.262 43.481 1.00 19.25 84 LYS A N 1
ATOM 627 C CA . LYS A 1 84 ? 12.557 -13.367 42.088 1.00 20.08 84 LYS A CA 1
ATOM 628 C C . LYS A 1 84 ? 12.939 -12.139 41.226 1.00 17.86 84 LYS A C 1
ATOM 629 O O . LYS A 1 84 ? 12.697 -12.122 40.016 1.00 17.15 84 LYS A O 1
ATOM 635 N N . ASN A 1 85 ? 13.533 -11.133 41.851 1.00 17.18 85 ASN A N 1
ATOM 636 C CA . ASN A 1 85 ? 14.073 -9.979 41.119 1.00 17.47 85 ASN A CA 1
ATOM 637 C C . ASN A 1 85 ? 15.397 -10.294 40.379 1.00 18.24 85 ASN A C 1
ATOM 638 O O . ASN A 1 85 ? 15.891 -9.478 39.636 1.00 18.50 85 ASN A O 1
ATOM 643 N N . THR A 1 86 ? 15.956 -11.489 40.613 1.00 18.37 86 THR A N 1
ATOM 644 C CA . THR A 1 86 ? 17.057 -12.032 39.804 1.00 17.45 86 THR A CA 1
ATOM 645 C C . THR A 1 86 ? 16.568 -12.554 38.428 1.00 18.02 86 THR A C 1
ATOM 646 O O . THR A 1 86 ? 17.372 -12.932 37.568 1.00 19.70 86 THR A O 1
ATOM 650 N N . THR A 1 87 ? 15.254 -12.626 38.232 1.00 17.55 87 THR A N 1
ATOM 651 C CA . THR A 1 87 ? 14.665 -12.917 36.919 1.00 15.77 87 THR A CA 1
ATOM 652 C C . THR A 1 87 ? 14.081 -11.623 36.366 1.00 15.13 87 THR A C 1
ATOM 653 O O . THR A 1 87 ? 13.612 -10.753 37.148 1.00 14.47 87 THR A O 1
ATOM 657 N N . ASP A 1 88 ? 14.058 -11.483 35.038 1.00 15.01 88 ASP A N 1
ATOM 658 C CA . ASP A 1 88 ? 13.464 -10.289 34.421 1.00 16.02 88 ASP A CA 1
ATOM 659 C C . ASP A 1 88 ? 11.990 -10.244 34.707 1.00 15.52 88 ASP A C 1
ATOM 660 O O . ASP A 1 88 ? 11.449 -9.175 34.892 1.00 15.91 88 ASP A O 1
ATOM 665 N N . LYS A 1 89 ? 11.352 -11.413 34.789 1.00 17.10 89 LYS A N 1
ATOM 666 C CA . LYS A 1 89 ? 9.912 -11.449 35.072 1.00 18.73 89 LYS A CA 1
ATOM 667 C C . LYS A 1 89 ? 9.587 -10.836 36.430 1.00 17.53 89 LYS A C 1
ATOM 668 O O . LYS A 1 89 ? 8.622 -10.057 36.539 1.00 16.84 89 LYS A O 1
ATOM 674 N N . GLY A 1 90 ? 10.368 -11.198 37.447 1.00 15.64 90 GLY A N 1
ATOM 675 C CA . GLY A 1 90 ? 10.181 -10.668 38.808 1.00 14.74 90 GLY A CA 1
ATOM 676 C C . GLY A 1 90 ? 10.439 -9.186 38.918 1.00 14.20 90 GLY A C 1
ATOM 677 O O . GLY A 1 90 ? 9.663 -8.465 39.543 1.00 14.46 90 GLY A O 1
ATOM 678 N N . LEU A 1 91 ? 11.538 -8.734 38.324 1.00 11.97 91 LEU A N 1
ATOM 679 C CA . LEU A 1 91 ? 11.897 -7.325 38.283 1.00 13.09 91 LEU A CA 1
ATOM 680 C C . LEU A 1 91 ? 10.795 -6.505 37.597 1.00 12.84 91 LEU A C 1
ATOM 681 O O . LEU A 1 91 ? 10.320 -5.466 38.119 1.00 12.80 91 LEU A O 1
ATOM 686 N N . PHE A 1 92 ? 10.312 -7.001 36.469 1.00 13.50 92 PHE A N 1
ATOM 687 C CA . PHE A 1 92 ? 9.215 -6.340 35.796 1.00 13.19 92 PHE A CA 1
ATOM 688 C C . PHE A 1 92 ? 8.013 -6.201 36.765 1.00 13.14 92 PHE A C 1
ATOM 689 O O . PHE A 1 92 ? 7.402 -5.114 36.873 1.00 14.06 92 PHE A O 1
ATOM 697 N N . GLU A 1 93 ? 7.680 -7.302 37.455 1.00 13.20 93 GLU A N 1
ATOM 698 C CA . GLU A 1 93 ? 6.492 -7.335 38.316 1.00 13.56 93 GLU A CA 1
ATOM 699 C C . GLU A 1 93 ? 6.707 -6.322 39.469 1.00 14.04 93 GLU A C 1
ATOM 700 O O . GLU A 1 93 ? 5.802 -5.558 39.803 1.00 13.88 93 GLU A O 1
ATOM 706 N N . THR A 1 94 ? 7.917 -6.263 40.033 1.00 13.75 94 THR A N 1
ATOM 707 C CA . THR A 1 94 ? 8.204 -5.310 41.128 1.00 14.71 94 THR A CA 1
ATOM 708 C C . THR A 1 94 ? 8.039 -3.878 40.642 1.00 15.49 94 THR A C 1
ATOM 709 O O . THR A 1 94 ? 7.336 -3.070 41.269 1.00 13.21 94 THR A O 1
ATOM 713 N N . ILE A 1 95 ? 8.632 -3.572 39.487 1.00 12.40 95 ILE A N 1
ATOM 714 C CA . ILE A 1 95 ? 8.501 -2.237 38.903 1.00 11.85 95 ILE A CA 1
ATOM 715 C C . ILE A 1 95 ? 7.072 -1.944 38.516 1.00 10.95 95 ILE A C 1
ATOM 716 O O . ILE A 1 95 ? 6.578 -0.879 38.862 1.00 10.78 95 ILE A O 1
ATOM 721 N N . PHE A 1 96 ? 6.406 -2.895 37.847 1.00 11.99 96 PHE A N 1
ATOM 722 C CA . PHE A 1 96 ? 5.069 -2.662 37.317 1.00 12.70 96 PHE A CA 1
ATOM 723 C C . PHE A 1 96 ? 4.079 -2.445 38.465 1.00 13.27 96 PHE A C 1
ATOM 724 O O . PHE A 1 96 ? 3.342 -1.466 38.469 1.00 13.29 96 PHE A O 1
ATOM 732 N N . GLY A 1 97 ? 4.058 -3.390 39.412 1.00 13.75 97 GLY A N 1
ATOM 733 C CA . GLY A 1 97 ? 3.032 -3.388 40.452 1.00 14.22 97 GLY A CA 1
ATOM 734 C C . GLY A 1 97 ? 3.485 -2.762 41.742 1.00 16.64 97 GLY A C 1
ATOM 735 O O . GLY A 1 97 ? 2.653 -2.486 42.582 1.00 16.83 97 GLY A O 1
ATOM 736 N N . GLY A 1 98 ? 4.791 -2.520 41.900 1.00 16.69 98 GLY A N 1
ATOM 737 C CA . GLY A 1 98 ? 5.348 -1.917 43.121 1.00 17.23 98 GLY A CA 1
ATOM 738 C C . GLY A 1 98 ? 5.686 -2.903 44.238 1.00 17.78 98 GLY A C 1
ATOM 739 O O . GLY A 1 98 ? 5.580 -4.122 44.038 1.00 16.60 98 GLY A O 1
ATOM 740 N N . ALA A 1 99 ? 6.112 -2.369 45.400 1.00 17.78 99 ALA A N 1
ATOM 741 C CA . ALA A 1 99 ? 6.411 -3.195 46.581 1.00 18.11 99 ALA A CA 1
ATOM 742 C C . ALA A 1 99 ? 5.775 -2.600 47.859 1.00 18.10 99 ALA A C 1
ATOM 743 O O . ALA A 1 99 ? 4.615 -2.195 47.828 1.00 16.08 99 ALA A O 1
ATOM 745 N N . ASN A 1 100 ? 6.486 -2.602 48.993 1.00 17.77 100 ASN A N 1
ATOM 746 C CA . ASN A 1 100 ? 5.966 -1.929 50.214 1.00 18.74 100 ASN A CA 1
ATOM 747 C C . ASN A 1 100 ? 6.452 -0.470 50.314 1.00 18.31 100 ASN A C 1
ATOM 748 O O . ASN A 1 100 ? 7.419 -0.043 49.649 1.00 17.70 100 ASN A O 1
ATOM 753 N N . GLY A 1 101 ? 5.756 0.289 51.157 1.00 18.71 101 GLY A N 1
ATOM 754 C CA . GLY A 1 101 ? 6.154 1.626 51.529 1.00 17.87 101 GLY A CA 1
ATOM 755 C C . GLY A 1 101 ? 6.147 2.569 50.361 1.00 19.43 101 GLY A C 1
ATOM 756 O O . GLY A 1 101 ? 5.183 2.633 49.606 1.00 19.89 101 GLY A O 1
ATOM 757 N N . MET A 1 102 ? 7.254 3.274 50.188 1.00 18.58 102 MET A N 1
ATOM 758 C CA . MET A 1 102 ? 7.362 4.294 49.162 1.00 20.94 102 MET A CA 1
ATOM 759 C C . MET A 1 102 ? 7.584 3.753 47.741 1.00 18.33 102 MET A C 1
ATOM 760 O O . MET A 1 102 ? 7.489 4.510 46.763 1.00 18.93 102 MET A O 1
ATOM 765 N N . MET A 1 103 ? 7.915 2.471 47.636 1.00 16.36 103 MET A N 1
ATOM 766 C CA . MET A 1 103 ? 7.968 1.819 46.316 1.00 16.01 103 MET A CA 1
ATOM 767 C C . MET A 1 103 ? 6.552 1.578 45.762 1.00 14.83 103 MET A C 1
ATOM 768 O O . MET A 1 103 ? 5.930 0.543 46.036 1.00 13.52 103 MET A O 1
ATOM 773 N N . GLY A 1 104 ? 6.037 2.541 45.009 1.00 14.93 104 GLY A N 1
ATOM 774 C CA . GLY A 1 104 ? 4.711 2.418 44.403 1.00 14.88 104 GLY A CA 1
ATOM 775 C C . GLY A 1 104 ? 4.742 1.720 43.054 1.00 15.92 104 GLY A C 1
ATOM 776 O O . GLY A 1 104 ? 5.811 1.385 42.563 1.00 13.98 104 GLY A O 1
ATOM 777 N N . PRO A 1 105 ? 3.567 1.526 42.428 1.00 15.43 105 PRO A N 1
ATOM 778 C CA . PRO A 1 105 ? 3.564 0.950 41.076 1.00 15.53 105 PRO A CA 1
ATOM 779 C C . PRO A 1 105 ? 3.944 1.966 39.991 1.00 15.60 105 PRO A C 1
ATOM 780 O O . PRO A 1 105 ? 3.695 3.161 40.149 1.00 14.57 105 PRO A O 1
ATOM 784 N N . HIS A 1 106 ? 4.614 1.491 38.943 1.00 13.98 106 HIS A N 1
ATOM 785 C CA . HIS A 1 106 ? 5.077 2.362 37.853 1.00 14.19 106 HIS A CA 1
ATOM 786 C C . HIS A 1 106 ? 4.571 1.777 36.528 1.00 14.77 106 HIS A C 1
ATOM 787 O O . HIS A 1 106 ? 4.837 2.310 35.467 1.00 15.67 106 HIS A O 1
ATOM 794 N N . GLY A 1 107 ? 3.795 0.684 36.614 1.00 15.61 107 GLY A N 1
ATOM 795 C CA . GLY A 1 107 ? 3.193 0.070 35.442 1.00 17.32 107 GLY A CA 1
ATOM 796 C C . GLY A 1 107 ? 2.467 1.045 34.549 1.00 19.29 107 GLY A C 1
ATOM 797 O O . GLY A 1 107 ? 2.682 1.066 33.363 1.00 20.20 107 GLY A O 1
ATOM 798 N N . GLN A 1 108 ? 1.626 1.865 35.150 1.00 19.72 108 GLN A N 1
ATOM 799 C CA . GLN A 1 108 ? 0.851 2.906 34.479 1.00 21.96 108 GLN A CA 1
ATOM 800 C C . GLN A 1 108 ? 1.723 3.991 33.815 1.00 20.89 108 GLN A C 1
ATOM 801 O O . GLN A 1 108 ? 1.242 4.666 32.948 1.00 21.87 108 GLN A O 1
ATOM 807 N N . ASP A 1 109 ? 2.988 4.124 34.218 1.00 20.24 109 ASP A N 1
ATOM 808 C CA . ASP A 1 109 ? 3.847 5.273 33.854 1.00 19.16 109 ASP A CA 1
ATOM 809 C C . ASP A 1 109 ? 4.687 5.054 32.600 1.00 19.13 109 ASP A C 1
ATOM 810 O O . ASP A 1 109 ? 5.010 6.007 31.883 1.00 19.90 109 ASP A O 1
ATOM 815 N N . LEU A 1 110 ? 5.109 3.809 32.417 1.00 19.49 110 LEU A N 1
ATOM 816 C CA . LEU A 1 110 ? 6.125 3.396 31.427 1.00 19.77 110 LEU A CA 1
ATOM 817 C C . LEU A 1 110 ? 5.475 2.634 30.282 1.00 18.90 110 LEU A C 1
ATOM 818 O O . LEU A 1 110 ? 4.787 1.657 30.539 1.00 19.94 110 LEU A O 1
ATOM 823 N N . GLU A 1 111 ? 5.719 3.011 29.025 1.00 19.36 111 GLU A N 1
ATOM 824 C CA . GLU A 1 111 ? 5.382 2.085 27.924 1.00 20.33 111 GLU A CA 1
ATOM 825 C C . GLU A 1 111 ? 6.180 0.800 28.065 1.00 19.53 111 GLU A C 1
ATOM 826 O O . GLU A 1 111 ? 7.352 0.810 28.492 1.00 15.93 111 GLU A O 1
ATOM 832 N N . LEU A 1 112 ? 5.534 -0.310 27.702 1.00 19.00 112 LEU A N 1
ATOM 833 C CA . LEU A 1 112 ? 6.097 -1.630 27.901 1.00 18.72 112 LEU A CA 1
ATOM 834 C C . LEU A 1 112 ? 7.494 -1.756 27.309 1.00 17.60 112 LEU A C 1
ATOM 835 O O . LEU A 1 112 ? 8.365 -2.381 27.928 1.00 16.86 112 LEU A O 1
ATOM 840 N N . ASP A 1 113 ? 7.703 -1.144 26.134 1.00 16.81 113 ASP A N 1
ATOM 841 C CA . ASP A 1 113 ? 9.003 -1.234 25.438 1.00 16.73 113 ASP A CA 1
ATOM 842 C C . ASP A 1 113 ? 10.062 -0.480 26.247 1.00 14.72 113 ASP A C 1
ATOM 843 O O . ASP A 1 113 ? 11.198 -0.940 26.361 1.00 14.32 113 ASP A O 1
ATOM 848 N N . ASN A 1 114 ? 9.650 0.645 26.829 1.00 13.52 114 ASN A N 1
ATOM 849 C CA . ASN A 1 114 ? 10.532 1.432 27.680 1.00 15.42 114 ASN A CA 1
ATOM 850 C C . ASN A 1 114 ? 10.815 0.738 28.989 1.00 14.99 114 ASN A C 1
ATOM 851 O O . ASN A 1 114 ? 11.928 0.793 29.482 1.00 13.69 114 ASN A O 1
ATOM 856 N N . MET A 1 115 ? 9.808 0.080 29.549 1.00 14.26 115 MET A N 1
ATOM 857 C CA . MET A 1 115 ? 10.019 -0.736 30.750 1.00 14.57 115 MET A CA 1
ATOM 858 C C . MET A 1 115 ? 11.140 -1.713 30.517 1.00 13.51 115 MET A C 1
ATOM 859 O O . MET A 1 115 ? 11.946 -2.011 31.418 1.00 12.64 115 MET A O 1
ATOM 864 N N . LEU A 1 116 ? 11.187 -2.275 29.312 1.00 12.72 116 LEU A N 1
ATOM 865 C CA . LEU A 1 116 ? 12.199 -3.313 29.030 1.00 11.52 116 LEU A CA 1
ATOM 866 C C . LEU A 1 116 ? 13.611 -2.768 28.917 1.00 10.89 116 LEU A C 1
ATOM 867 O O . LEU A 1 116 ? 14.588 -3.489 29.136 1.00 12.39 116 LEU A O 1
ATOM 872 N N . LYS A 1 117 ? 13.726 -1.512 28.495 1.00 11.40 117 LYS A N 1
ATOM 873 C CA . LYS A 1 117 ? 15.011 -0.828 28.381 1.00 12.64 117 LYS A CA 1
ATOM 874 C C . LYS A 1 117 ? 15.476 -0.381 29.764 1.00 10.24 117 LYS A C 1
ATOM 875 O O . LYS A 1 117 ? 16.644 -0.375 30.115 1.00 8.50 117 LYS A O 1
ATOM 881 N N . LEU A 1 118 ? 14.520 0.035 30.559 1.00 9.80 118 LEU A N 1
ATOM 882 C CA . LEU A 1 118 ? 14.813 0.335 31.975 1.00 11.56 118 LEU A CA 1
ATOM 883 C C . LEU A 1 118 ? 15.431 -0.888 32.661 1.00 10.57 118 LEU A C 1
ATOM 884 O O . LEU A 1 118 ? 16.421 -0.780 33.385 1.00 9.69 118 LEU A O 1
ATOM 889 N N . ILE A 1 119 ? 14.819 -2.044 32.469 1.00 10.56 119 ILE A N 1
ATOM 890 C CA . ILE A 1 119 ? 15.312 -3.285 33.125 1.00 11.69 119 ILE A CA 1
ATOM 891 C C . ILE A 1 119 ? 16.749 -3.603 32.583 1.00 10.93 119 ILE A C 1
ATOM 892 O O . ILE A 1 119 ? 17.647 -3.961 33.339 1.00 12.25 119 ILE A O 1
ATOM 897 N N . ALA A 1 120 ? 16.983 -3.426 31.289 1.00 10.62 120 ALA A N 1
ATOM 898 C CA . ALA A 1 120 ? 18.330 -3.655 30.716 1.00 10.11 120 ALA A CA 1
ATOM 899 C C . ALA A 1 120 ? 19.340 -2.768 31.393 1.00 9.67 120 ALA A C 1
ATOM 900 O O . ALA A 1 120 ? 20.474 -3.187 31.650 1.00 9.70 120 ALA A O 1
ATOM 902 N N . TRP A 1 121 ? 18.943 -1.531 31.692 1.00 10.30 121 TRP A N 1
ATOM 903 C CA . TRP A 1 121 ? 19.861 -0.584 32.408 1.00 11.07 121 TRP A CA 1
ATOM 904 C C . TRP A 1 121 ? 20.138 -1.085 33.805 1.00 12.89 121 TRP A C 1
ATOM 905 O O . TRP A 1 121 ? 21.277 -1.047 34.240 1.00 13.39 121 TRP A O 1
ATOM 916 N N . ILE A 1 122 ? 19.071 -1.462 34.544 1.00 12.78 122 ILE A N 1
ATOM 917 C CA . ILE A 1 122 ? 19.241 -2.018 35.880 1.00 13.20 122 ILE A CA 1
ATOM 918 C C . ILE A 1 122 ? 20.197 -3.218 35.898 1.00 12.64 122 ILE A C 1
ATOM 919 O O . ILE A 1 122 ? 21.050 -3.320 36.775 1.00 14.08 122 ILE A O 1
ATOM 924 N N . ARG A 1 123 ? 20.074 -4.124 34.934 1.00 10.59 123 ARG A N 1
ATOM 925 C CA . ARG A 1 123 ? 21.027 -5.250 34.842 1.00 12.21 123 ARG A CA 1
ATOM 926 C C . ARG A 1 123 ? 22.437 -4.748 34.570 1.00 10.45 123 ARG A C 1
ATOM 927 O O . ARG A 1 123 ? 23.423 -5.297 35.116 1.00 12.51 123 ARG A O 1
ATOM 935 N N . HIS A 1 124 ? 22.545 -3.738 33.709 1.00 9.14 124 HIS A N 1
ATOM 936 C CA . HIS A 1 124 ? 23.895 -3.230 33.280 1.00 11.35 124 HIS A CA 1
ATOM 937 C C . HIS A 1 124 ? 24.772 -2.595 34.391 1.00 10.54 124 HIS A C 1
ATOM 938 O O . HIS A 1 124 ? 26.013 -2.635 34.315 1.00 9.60 124 HIS A O 1
ATOM 945 N N . ILE A 1 125 ? 24.106 -1.969 35.364 1.00 11.75 125 ILE A N 1
ATOM 946 C CA . ILE A 1 125 ? 24.747 -1.282 36.500 1.00 12.86 125 ILE A CA 1
ATOM 947 C C . ILE A 1 125 ? 25.213 -2.175 37.658 1.00 13.96 125 ILE A C 1
ATOM 948 O O . ILE A 1 125 ? 25.865 -1.681 38.596 1.00 13.64 125 ILE A O 1
ATOM 953 N N . GLN A 1 126 ? 24.892 -3.477 37.565 1.00 14.81 126 GLN A N 1
ATOM 954 C CA . GLN A 1 126 ? 25.410 -4.533 38.438 1.00 15.02 126 GLN A CA 1
ATOM 955 C C . GLN A 1 126 ? 26.929 -4.468 38.542 1.00 15.24 126 GLN A C 1
ATOM 956 O O . GLN A 1 126 ? 27.617 -4.310 37.563 1.00 14.29 126 GLN A O 1
ATOM 962 N N . LYS A 1 127 ? 27.430 -4.558 39.764 1.00 16.94 127 LYS A N 1
ATOM 963 C CA . LYS A 1 127 ? 28.856 -4.419 40.014 1.00 19.37 127 LYS A CA 1
ATOM 964 C C . LYS A 1 127 ? 29.398 -5.546 40.908 1.00 20.97 127 LYS A C 1
ATOM 965 O O . LYS A 1 127 ? 30.582 -5.563 41.207 1.00 21.20 127 LYS A O 1
ATOM 971 N N . ASP A 1 128 ? 28.525 -6.474 41.317 1.00 19.85 128 ASP A N 1
ATOM 972 C CA . ASP A 1 128 ? 28.908 -7.699 42.026 1.00 20.59 128 ASP A CA 1
ATOM 973 C C . ASP A 1 128 ? 29.085 -8.841 41.027 1.00 20.84 128 ASP A C 1
ATOM 974 O O . ASP A 1 128 ? 28.714 -8.704 39.854 1.00 22.39 128 ASP A O 1
ATOM 979 N N . ASP A 1 129 ? 29.627 -9.975 41.482 1.00 20.81 129 ASP A N 1
ATOM 980 C CA . ASP A 1 129 ? 29.881 -11.129 40.587 1.00 20.52 129 ASP A CA 1
ATOM 981 C C . ASP A 1 129 ? 28.563 -11.672 40.025 1.00 18.95 129 ASP A C 1
ATOM 982 O O . ASP A 1 129 ? 27.575 -11.800 40.747 1.00 20.38 129 ASP A O 1
ATOM 987 N N . VAL A 1 130 ? 28.553 -11.986 38.736 1.00 18.61 130 VAL A N 1
ATOM 988 C CA . VAL A 1 130 ? 27.355 -12.488 38.058 1.00 19.94 130 VAL A CA 1
ATOM 989 C C . VAL A 1 130 ? 27.360 -13.982 37.645 1.00 22.31 130 VAL A C 1
ATOM 990 O O . VAL A 1 130 ? 26.489 -14.441 36.873 1.00 22.61 130 VAL A O 1
ATOM 994 N N . ALA A 1 131 ? 28.295 -14.757 38.163 1.00 23.42 131 ALA A N 1
ATOM 995 C CA . ALA A 1 131 ? 28.323 -16.193 37.788 1.00 25.53 131 ALA A CA 1
ATOM 996 C C . ALA A 1 131 ? 27.000 -16.916 38.151 1.00 26.84 131 ALA A C 1
ATOM 997 O O . ALA A 1 131 ? 26.564 -17.836 37.462 1.00 26.91 131 ALA A O 1
ATOM 999 N N . ASP A 1 132 ? 26.324 -16.447 39.187 1.00 29.13 132 ASP A N 1
ATOM 1000 C CA . ASP A 1 132 ? 25.069 -17.046 39.612 1.00 31.99 132 ASP A CA 1
ATOM 1001 C C . ASP A 1 132 ? 23.836 -16.295 39.080 1.00 32.15 132 ASP A C 1
ATOM 1002 O O . ASP A 1 132 ? 22.697 -16.629 39.444 1.00 31.70 132 ASP A O 1
ATOM 1007 N N . ALA A 1 133 ? 24.054 -15.303 38.207 1.00 31.01 133 ALA A N 1
ATOM 1008 C CA . ALA A 1 133 ? 22.985 -14.384 37.809 1.00 27.98 133 ALA A CA 1
ATOM 1009 C C . ALA A 1 133 ? 21.882 -15.091 37.044 1.00 27.05 133 ALA A C 1
ATOM 1010 O O . ALA A 1 133 ? 22.118 -15.611 35.975 1.00 25.46 133 ALA A O 1
ATOM 1012 N N . ASP A 1 134 ? 20.675 -15.129 37.608 1.00 26.45 134 ASP A N 1
ATOM 1013 C CA . ASP A 1 134 ? 19.515 -15.745 36.927 1.00 25.72 134 ASP A CA 1
ATOM 1014 C C . ASP A 1 134 ? 19.065 -15.009 35.650 1.00 23.73 134 ASP A C 1
ATOM 1015 O O . ASP A 1 134 ? 18.310 -15.579 34.849 1.00 24.50 134 ASP A O 1
ATOM 1020 N N . TRP A 1 135 ? 19.527 -13.764 35.448 1.00 19.59 135 TRP A N 1
ATOM 1021 C CA . TRP A 1 135 ? 19.075 -12.910 34.319 1.00 19.22 135 TRP A CA 1
ATOM 1022 C C . TRP A 1 135 ? 20.022 -12.837 33.129 1.00 18.84 135 TRP A C 1
ATOM 1023 O O . TRP A 1 135 ? 19.740 -12.117 32.136 1.00 19.85 135 TRP A O 1
ATOM 1034 N N . LEU A 1 136 ? 21.175 -13.499 33.243 1.00 17.55 136 LEU A N 1
ATOM 1035 C CA . LEU A 1 136 ? 22.122 -13.583 32.109 1.00 17.74 136 LEU A CA 1
ATOM 1036 C C . LEU A 1 136 ? 22.223 -14.995 31.591 1.00 16.66 136 LEU A C 1
ATOM 1037 O O . LEU A 1 136 ? 22.252 -15.926 32.367 1.00 17.11 136 LEU A O 1
ATOM 1042 N N . SER A 1 137 ? 22.309 -15.148 30.277 1.00 17.63 137 SER A N 1
ATOM 1043 C CA . SER A 1 137 ? 22.642 -16.436 29.677 1.00 17.42 137 SER A CA 1
ATOM 1044 C C . SER A 1 137 ? 24.073 -16.832 29.926 1.00 17.26 137 SER A C 1
ATOM 1045 O O . SER A 1 137 ? 24.902 -16.039 30.399 1.00 17.64 137 SER A O 1
ATOM 1048 N N . ASP A 1 138 ? 24.376 -18.067 29.558 1.00 16.35 138 ASP A N 1
ATOM 1049 C CA . ASP A 1 138 ? 25.748 -18.573 29.544 1.00 18.89 138 ASP A CA 1
ATOM 1050 C C . ASP A 1 138 ? 26.755 -17.652 28.834 1.00 19.40 138 ASP A C 1
ATOM 1051 O O . ASP A 1 138 ? 27.839 -17.424 29.346 1.00 21.10 138 ASP A O 1
ATOM 1056 N N . GLU A 1 139 ? 26.407 -17.082 27.690 1.00 20.45 139 GLU A N 1
ATOM 1057 C CA . GLU A 1 139 ? 27.422 -16.289 26.946 1.00 22.06 139 GLU A CA 1
ATOM 1058 C C . GLU A 1 139 ? 27.579 -14.910 27.568 1.00 21.87 139 GLU A C 1
ATOM 1059 O O . GLU A 1 139 ? 28.664 -14.319 27.600 1.00 21.04 139 GLU A O 1
ATOM 1065 N N . GLN A 1 140 ? 26.475 -14.418 28.112 1.00 19.18 140 GLN A N 1
ATOM 1066 C CA . GLN A 1 140 ? 26.480 -13.112 28.691 1.00 20.00 140 GLN A CA 1
ATOM 1067 C C . GLN A 1 140 ? 27.327 -13.001 29.948 1.00 19.36 140 GLN A C 1
ATOM 1068 O O . GLN A 1 140 ? 27.954 -11.971 30.175 1.00 19.03 140 GLN A O 1
ATOM 1074 N N . LYS A 1 141 ? 27.287 -14.053 30.767 1.00 21.00 141 LYS A N 1
ATOM 1075 C CA . LYS A 1 141 ? 28.046 -14.170 32.017 1.00 22.08 141 LYS A CA 1
ATOM 1076 C C . LYS A 1 141 ? 29.534 -14.105 31.686 1.00 24.48 141 LYS A C 1
ATOM 1077 O O . LYS A 1 141 ? 30.257 -13.364 32.316 1.00 24.53 141 LYS A O 1
ATOM 1083 N N . LYS A 1 142 ? 29.947 -14.814 30.632 1.00 27.04 142 LYS A N 1
ATOM 1084 C CA . LYS A 1 142 ? 31.317 -14.760 30.076 1.00 28.60 142 LYS A CA 1
ATOM 1085 C C . LYS A 1 142 ? 31.820 -13.372 29.663 1.00 28.69 142 LYS A C 1
ATOM 1086 O O . LYS A 1 142 ? 33.030 -13.146 29.656 1.00 28.88 142 LYS A O 1
ATOM 1092 N N . ASN A 1 143 ? 30.905 -12.469 29.298 1.00 28.24 143 ASN A N 1
ATOM 1093 C CA . ASN A 1 143 ? 31.246 -11.131 28.776 1.00 28.51 143 ASN A CA 1
ATOM 1094 C C . ASN A 1 143 ? 30.956 -9.950 29.735 1.00 26.51 143 ASN A C 1
ATOM 1095 O O . ASN A 1 143 ? 31.432 -8.834 29.531 1.00 25.16 143 ASN A O 1
ATOM 1100 N N . PHE A 1 144 ? 30.148 -10.203 30.760 1.00 24.68 144 PHE A N 1
ATOM 1101 C CA . PHE A 1 144 ? 29.716 -9.163 31.678 1.00 22.99 144 PHE A CA 1
ATOM 1102 C C . PHE A 1 144 ? 30.845 -8.650 32.576 1.00 23.91 144 PHE A C 1
ATOM 1103 O O . PHE A 1 144 ? 31.530 -9.430 33.259 1.00 24.71 144 PHE A O 1
ATOM 1111 N N . LYS A 1 145 ? 31.006 -7.327 32.596 1.00 23.47 145 LYS A N 1
ATOM 1112 C CA . LYS A 1 145 ? 31.992 -6.663 33.473 1.00 25.05 145 LYS A CA 1
ATOM 1113 C C . LYS A 1 145 ? 31.269 -5.767 34.488 1.00 23.50 145 LYS A C 1
ATOM 1114 O O . LYS A 1 145 ? 30.281 -5.137 34.137 1.00 25.95 145 LYS A O 1
ATOM 1120 N N . PRO A 1 146 ? 31.770 -5.696 35.741 1.00 22.99 146 PRO A N 1
ATOM 1121 C CA . PRO A 1 146 ? 31.117 -4.871 36.747 1.00 20.87 146 PRO A CA 1
ATOM 1122 C C . PRO A 1 146 ? 30.972 -3.449 36.179 1.00 19.78 146 PRO A C 1
ATOM 1123 O O . PRO A 1 146 ? 31.888 -2.990 35.491 1.00 17.21 146 PRO A O 1
ATOM 1127 N N . PHE A 1 147 ? 29.845 -2.763 36.451 1.00 17.78 147 PHE A N 1
ATOM 1128 C CA . PHE A 1 147 ? 29.619 -1.432 35.836 1.00 16.68 147 PHE A CA 1
ATOM 1129 C C . PHE A 1 147 ? 30.607 -0.441 36.447 1.00 16.42 147 PHE A C 1
ATOM 1130 O O . PHE A 1 147 ? 30.773 -0.436 37.641 1.00 14.41 147 PHE A O 1
ATOM 1138 N N . ASP A 1 148 ? 31.237 0.371 35.609 1.00 17.03 148 ASP A N 1
ATOM 1139 C CA . ASP A 1 148 ? 32.115 1.458 36.016 1.00 19.15 148 ASP A CA 1
ATOM 1140 C C . ASP A 1 148 ? 31.592 2.752 35.455 1.00 17.65 148 ASP A C 1
ATOM 1141 O O . ASP A 1 148 ? 31.726 2.997 34.253 1.00 16.26 148 ASP A O 1
ATOM 1146 N N . ILE A 1 149 ? 31.001 3.581 36.311 1.00 18.21 149 ILE A N 1
ATOM 1147 C CA . ILE A 1 149 ? 30.422 4.889 35.891 1.00 19.30 149 ILE A CA 1
ATOM 1148 C C . ILE A 1 149 ? 31.423 5.817 35.175 1.00 19.99 149 ILE A C 1
ATOM 1149 O O . ILE A 1 149 ? 31.040 6.577 34.279 1.00 18.81 149 ILE A O 1
ATOM 1154 N N . LYS A 1 150 ? 32.689 5.742 35.580 1.00 21.00 150 LYS A N 1
ATOM 1155 C CA . LYS A 1 150 ? 33.773 6.527 34.981 1.00 23.00 150 LYS A CA 1
ATOM 1156 C C . LYS A 1 150 ? 33.967 6.220 33.509 1.00 21.87 150 LYS A C 1
ATOM 1157 O O . LYS A 1 150 ? 33.939 7.146 32.677 1.00 22.94 150 LYS A O 1
ATOM 1163 N N . ALA A 1 151 ? 34.091 4.932 33.190 1.00 19.94 151 ALA A N 1
ATOM 1164 C CA . ALA A 1 151 ? 34.145 4.451 31.812 1.00 20.23 151 ALA A CA 1
ATOM 1165 C C . ALA A 1 151 ? 32.891 4.759 31.019 1.00 20.14 151 ALA A C 1
ATOM 1166 O O . ALA A 1 151 ? 32.990 5.099 29.849 1.00 20.00 151 ALA A O 1
ATOM 1168 N N . TRP A 1 152 ? 31.729 4.615 31.664 1.00 18.50 152 TRP A N 1
ATOM 1169 C CA . TRP A 1 152 ? 30.440 4.926 31.078 1.00 19.22 152 TRP A CA 1
ATOM 1170 C C . TRP A 1 152 ? 30.339 6.396 30.662 1.00 19.05 152 TRP A C 1
ATOM 1171 O O . TRP A 1 152 ? 29.834 6.712 29.577 1.00 17.59 152 TRP A O 1
ATOM 1182 N N . GLU A 1 153 ? 30.748 7.280 31.566 1.00 21.10 153 GLU A N 1
ATOM 1183 C CA . GLU A 1 153 ? 30.736 8.726 31.316 1.00 22.53 153 GLU A CA 1
ATOM 1184 C C . GLU A 1 153 ? 31.785 9.159 30.283 1.00 24.14 153 GLU A C 1
ATOM 1185 O O . GLU A 1 153 ? 31.578 10.144 29.591 1.00 23.96 153 GLU A O 1
ATOM 1191 N N . ALA A 1 154 ? 32.908 8.444 30.218 1.00 25.46 154 ALA A N 1
ATOM 1192 C CA . ALA A 1 154 ? 33.997 8.774 29.290 1.00 27.55 154 ALA A CA 1
ATOM 1193 C C . ALA A 1 154 ? 33.809 8.229 27.871 1.00 28.26 154 ALA A C 1
ATOM 1194 O O . ALA A 1 154 ? 34.117 8.912 26.891 1.00 29.82 154 ALA A O 1
ATOM 1196 N N . THR A 1 155 ? 33.349 6.992 27.751 1.00 28.96 155 THR A N 1
ATOM 1197 C CA . THR A 1 155 ? 33.387 6.298 26.449 1.00 28.63 155 THR A CA 1
ATOM 1198 C C . THR A 1 155 ? 32.191 5.377 26.248 1.00 27.27 155 THR A C 1
ATOM 1199 O O . THR A 1 155 ? 31.750 5.147 25.120 1.00 26.50 155 THR A O 1
ATOM 1203 N N . GLY A 1 156 ? 31.664 4.853 27.352 1.00 26.12 156 GLY A N 1
ATOM 1204 C CA . GLY A 1 156 ? 30.658 3.834 27.283 1.00 23.26 156 GLY A CA 1
ATOM 1205 C C . GLY A 1 156 ? 29.379 4.340 26.682 1.00 22.63 156 GLY A C 1
ATOM 1206 O O . GLY A 1 156 ? 28.854 3.743 25.739 1.00 23.69 156 GLY A O 1
ATOM 1207 N N . LYS A 1 157 ? 28.865 5.419 27.255 1.00 22.29 157 LYS A N 1
ATOM 1208 C CA . LYS A 1 157 ? 27.578 5.977 26.851 1.00 22.51 157 LYS A CA 1
ATOM 1209 C C . LYS A 1 157 ? 27.611 6.505 25.426 1.00 22.48 157 LYS A C 1
ATOM 1210 O O . LYS A 1 157 ? 26.665 6.282 24.671 1.00 22.37 157 LYS A O 1
ATOM 1216 N N . ALA A 1 158 ? 28.687 7.224 25.062 1.00 22.88 158 ALA A N 1
ATOM 1217 C CA . ALA A 1 158 ? 28.862 7.691 23.683 1.00 23.77 158 ALA A CA 1
ATOM 1218 C C . ALA A 1 158 ? 28.716 6.556 22.656 1.00 23.06 158 ALA A C 1
ATOM 1219 O O . ALA A 1 158 ? 27.861 6.641 21.766 1.00 24.56 158 ALA A O 1
ATOM 1221 N N . ALA A 1 159 ? 29.487 5.476 22.823 1.00 23.40 159 ALA A N 1
ATOM 1222 C CA . ALA A 1 159 ? 29.400 4.263 21.976 1.00 24.64 159 ALA A CA 1
ATOM 1223 C C . ALA A 1 159 ? 28.021 3.561 21.987 1.00 26.47 159 ALA A C 1
ATOM 1224 O O . ALA A 1 159 ? 27.524 3.080 20.946 1.00 26.63 159 ALA A O 1
ATOM 1226 N N . ALA A 1 160 ? 27.408 3.478 23.168 1.00 27.02 160 ALA A N 1
ATOM 1227 C CA . ALA A 1 160 ? 26.069 2.886 23.262 1.00 27.91 160 ALA A CA 1
ATOM 1228 C C . ALA A 1 160 ? 25.104 3.706 22.407 1.00 28.24 160 ALA A C 1
ATOM 1229 O O . ALA A 1 160 ? 24.282 3.159 21.664 1.00 28.28 160 ALA A O 1
ATOM 1231 N N . GLU A 1 161 ? 25.231 5.028 22.505 1.00 28.36 161 GLU A N 1
ATOM 1232 C CA . GLU A 1 161 ? 24.346 5.936 21.767 1.00 30.38 161 GLU A CA 1
ATOM 1233 C C . GLU A 1 161 ? 24.425 5.782 20.252 1.00 30.53 161 GLU A C 1
ATOM 1234 O O . GLU A 1 161 ? 23.442 6.043 19.578 1.00 29.85 161 GLU A O 1
ATOM 1240 N N . LYS A 1 162 ? 25.568 5.341 19.734 1.00 29.82 162 LYS A N 1
ATOM 1241 C CA . LYS A 1 162 ? 25.728 5.124 18.286 1.00 31.27 162 LYS A CA 1
ATOM 1242 C C . LYS A 1 162 ? 25.232 3.752 17.795 1.00 31.61 162 LYS A C 1
ATOM 1243 O O . LYS A 1 162 ? 25.193 3.485 16.584 1.00 31.89 162 LYS A O 1
ATOM 1249 N N . ALA A 1 163 ? 24.853 2.880 18.726 1.00 31.80 163 ALA A N 1
ATOM 1250 C CA . ALA A 1 163 ? 24.398 1.556 18.380 1.00 32.18 163 ALA A CA 1
ATOM 1251 C C . ALA A 1 163 ? 22.882 1.484 18.340 1.00 33.05 163 ALA A C 1
ATOM 1252 O O . ALA A 1 163 ? 22.164 2.354 18.906 1.00 33.11 163 ALA A O 1
ATOM 1254 N N . GLN A 1 164 ? 22.400 0.440 17.674 1.00 33.67 164 GLN A N 1
ATOM 1255 C CA . GLN A 1 164 ? 20.970 0.245 17.492 1.00 35.22 164 GLN A CA 1
ATOM 1256 C C . GLN A 1 164 ? 20.415 -0.512 18.664 1.00 33.48 164 GLN A C 1
ATOM 1257 O O . GLN A 1 164 ? 21.035 -1.428 19.176 1.00 34.43 164 GLN A O 1
ATOM 1263 N N . CYS A 1 165 ? 19.234 -0.122 19.088 1.00 33.41 165 CYS A N 1
ATOM 1264 C CA . CYS A 1 165 ? 18.528 -0.907 20.051 1.00 32.96 165 CYS A CA 1
ATOM 1265 C C . CYS A 1 165 ? 17.604 -1.787 19.246 1.00 33.62 165 CYS A C 1
ATOM 1266 O O . CYS A 1 165 ? 16.621 -1.323 18.693 1.00 32.12 165 CYS A O 1
ATOM 1269 N N . LYS A 1 166 ? 17.976 -3.052 19.144 1.00 35.21 166 LYS A N 1
ATOM 1270 C CA . LYS A 1 166 ? 17.193 -4.073 18.440 1.00 37.95 166 LYS A CA 1
ATOM 1271 C C . LYS A 1 166 ? 17.523 -5.369 19.145 1.00 38.25 166 LYS A C 1
ATOM 1272 O O . LYS A 1 166 ? 18.591 -5.483 19.732 1.00 39.63 166 LYS A O 1
ATOM 1278 N N . ILE A 1 167 ? 16.612 -6.329 19.113 1.00 39.30 167 ILE A N 1
ATOM 1279 C CA . ILE A 1 167 ? 16.864 -7.650 19.701 1.00 41.20 167 ILE A CA 1
ATOM 1280 C C . ILE A 1 167 ? 17.689 -8.506 18.728 1.00 42.87 167 ILE A C 1
ATOM 1281 O O . ILE A 1 167 ? 17.927 -8.096 17.590 1.00 43.39 167 ILE A O 1
ATOM 1286 N N . SER A 1 168 ? 18.134 -9.674 19.187 1.00 44.62 168 SER A N 1
ATOM 1287 C CA . SER A 1 168 ? 18.826 -10.644 18.325 1.00 46.15 168 SER A CA 1
ATOM 1288 C C . SER A 1 168 ? 17.813 -11.617 17.719 1.00 46.93 168 SER A C 1
ATOM 1289 O O . SER A 1 168 ? 17.586 -12.721 18.214 1.00 47.77 168 SER A O 1
ATOM 1292 N N . ALA B 1 1 ? -4.856 19.589 15.452 1.00 41.82 1 ALA B N 1
ATOM 1293 C CA . ALA B 1 1 ? -3.568 19.289 14.769 1.00 39.86 1 ALA B CA 1
ATOM 1294 C C . ALA B 1 1 ? -3.836 18.149 13.819 1.00 38.80 1 ALA B C 1
ATOM 1295 O O . ALA B 1 1 ? -3.839 18.319 12.592 1.00 39.80 1 ALA B O 1
ATOM 1297 N N . GLN B 1 2 ? -4.076 16.985 14.415 1.00 35.90 2 GLN B N 1
ATOM 1298 C CA . GLN B 1 2 ? -4.690 15.908 13.742 1.00 32.90 2 GLN B CA 1
ATOM 1299 C C . GLN B 1 2 ? -5.514 16.408 12.551 1.00 29.71 2 GLN B C 1
ATOM 1300 O O . GLN B 1 2 ? -6.360 17.312 12.676 1.00 28.71 2 GLN B O 1
ATOM 1306 N N . GLU B 1 3 ? -5.272 15.801 11.404 1.00 25.44 3 GLU B N 1
ATOM 1307 C CA . GLU B 1 3 ? -6.194 15.925 10.285 1.00 23.12 3 GLU B CA 1
ATOM 1308 C C . GLU B 1 3 ? -7.435 15.139 10.677 1.00 21.84 3 GLU B C 1
ATOM 1309 O O . GLU B 1 3 ? -7.355 14.192 11.425 1.00 19.46 3 GLU B O 1
ATOM 1315 N N . VAL B 1 4 ? -8.582 15.573 10.213 1.00 20.10 4 VAL B N 1
ATOM 1316 C CA . VAL B 1 4 ? -9.769 14.774 10.371 1.00 21.57 4 VAL B CA 1
ATOM 1317 C C . VAL B 1 4 ? -9.971 14.072 9.020 1.00 20.03 4 VAL B C 1
ATOM 1318 O O . VAL B 1 4 ? -9.990 14.741 7.994 1.00 20.87 4 VAL B O 1
ATOM 1322 N N . PHE B 1 5 ? -10.056 12.738 9.043 1.00 18.61 5 PHE B N 1
ATOM 1323 C CA . PHE B 1 5 ? -10.231 11.885 7.849 1.00 18.96 5 PHE B CA 1
ATOM 1324 C C . PHE B 1 5 ? -11.701 11.579 7.606 1.00 20.70 5 PHE B C 1
ATOM 1325 O O . PHE B 1 5 ? -12.453 11.235 8.547 1.00 20.70 5 PHE B O 1
ATOM 1333 N N . ARG B 1 6 ? -12.105 11.689 6.338 1.00 21.28 6 ARG B N 1
ATOM 1334 C CA . ARG B 1 6 ? -13.531 11.603 5.994 1.00 23.18 6 ARG B CA 1
ATOM 1335 C C . ARG B 1 6 ? -13.812 10.524 4.961 1.00 22.70 6 ARG B C 1
ATOM 1336 O O . ARG B 1 6 ? -13.038 10.318 4.041 1.00 23.32 6 ARG B O 1
ATOM 1344 N N . ASN B 1 7 ? -14.946 9.850 5.114 1.00 22.34 7 ASN B N 1
ATOM 1345 C CA . ASN B 1 7 ? -15.410 8.863 4.158 1.00 21.46 7 ASN B CA 1
ATOM 1346 C C . ASN B 1 7 ? -15.589 9.480 2.757 1.00 22.21 7 ASN B C 1
ATOM 1347 O O . ASN B 1 7 ? -16.165 10.560 2.593 1.00 20.28 7 ASN B O 1
ATOM 1352 N N . THR B 1 8 ? -15.032 8.807 1.758 1.00 21.59 8 THR B N 1
ATOM 1353 C CA . THR B 1 8 ? -15.049 9.251 0.347 1.00 23.94 8 THR B CA 1
ATOM 1354 C C . THR B 1 8 ? -16.475 9.429 -0.244 1.00 25.77 8 THR B C 1
ATOM 1355 O O . THR B 1 8 ? -16.721 10.286 -1.089 1.00 27.61 8 THR B O 1
ATOM 1359 N N . VAL B 1 9 ? -17.421 8.634 0.197 1.00 26.56 9 VAL B N 1
ATOM 1360 C CA . VAL B 1 9 ? -18.734 8.709 -0.425 1.00 29.90 9 VAL B CA 1
ATOM 1361 C C . VAL B 1 9 ? -19.731 9.462 0.438 1.00 30.97 9 VAL B C 1
ATOM 1362 O O . VAL B 1 9 ? -20.679 10.029 -0.068 1.00 33.02 9 VAL B O 1
ATOM 1366 N N . THR B 1 10 ? -19.497 9.499 1.735 1.00 30.32 10 THR B N 1
ATOM 1367 C CA . THR B 1 10 ? -20.474 10.095 2.620 1.00 31.11 10 THR B CA 1
ATOM 1368 C C . THR B 1 10 ? -19.976 11.380 3.334 1.00 30.59 10 THR B C 1
ATOM 1369 O O . THR B 1 10 ? -20.774 12.124 3.893 1.00 30.11 10 THR B O 1
ATOM 1373 N N . GLY B 1 11 ? -18.663 11.632 3.303 1.00 29.55 11 GLY B N 1
ATOM 1374 C CA . GLY B 1 11 ? -18.080 12.794 3.981 1.00 27.60 11 GLY B CA 1
ATOM 1375 C C . GLY B 1 11 ? -18.146 12.791 5.506 1.00 28.19 11 GLY B C 1
ATOM 1376 O O . GLY B 1 11 ? -17.730 13.762 6.142 1.00 26.20 11 GLY B O 1
ATOM 1377 N N . GLU B 1 12 ? -18.650 11.698 6.087 1.00 26.93 12 GLU B N 1
ATOM 1378 C CA . GLU B 1 12 ? -18.613 11.499 7.527 1.00 28.74 12 GLU B CA 1
ATOM 1379 C C . GLU B 1 12 ? -17.169 11.253 7.989 1.00 26.82 12 GLU B C 1
ATOM 1380 O O . GLU B 1 12 ? -16.405 10.534 7.330 1.00 26.05 12 GLU B O 1
ATOM 1386 N N . ALA B 1 13 ? -16.817 11.846 9.130 1.00 25.33 13 ALA B N 1
ATOM 1387 C CA . ALA B 1 13 ? -15.560 11.586 9.814 1.00 24.95 13 ALA B CA 1
ATOM 1388 C C . ALA B 1 13 ? -15.314 10.085 10.043 1.00 23.41 13 ALA B C 1
ATOM 1389 O O . ALA B 1 13 ? -16.222 9.348 10.518 1.00 22.88 13 ALA B O 1
ATOM 1391 N N . LEU B 1 14 ? -14.119 9.625 9.666 1.00 23.58 14 LEU B N 1
ATOM 1392 C CA . LEU B 1 14 ? -13.706 8.225 9.956 1.00 23.46 14 LEU B CA 1
ATOM 1393 C C . LEU B 1 14 ? -13.115 8.136 11.363 1.00 23.55 14 LEU B C 1
ATOM 1394 O O . LEU B 1 14 ? -12.257 8.953 11.756 1.00 22.92 14 LEU B O 1
ATOM 1399 N N . ASP B 1 15 ? -13.595 7.148 12.110 1.00 24.72 15 ASP B N 1
ATOM 1400 C CA . ASP B 1 15 ? -13.073 6.813 13.442 1.00 25.55 15 ASP B CA 1
ATOM 1401 C C . ASP B 1 15 ? -11.836 5.936 13.257 1.00 25.31 15 ASP B C 1
ATOM 1402 O O . ASP B 1 15 ? -11.860 4.760 13.507 1.00 26.24 15 ASP B O 1
ATOM 1407 N N . VAL B 1 16 ? -10.758 6.561 12.790 1.00 25.35 16 VAL B N 1
ATOM 1408 C CA . VAL B 1 16 ? -9.483 5.943 12.556 1.00 24.24 16 VAL B CA 1
ATOM 1409 C C . VAL B 1 16 ? -8.917 5.335 13.859 1.00 26.84 16 VAL B C 1
ATOM 1410 O O . VAL B 1 16 ? -8.609 4.134 13.919 1.00 25.60 16 VAL B O 1
ATOM 1414 N N . GLU B 1 17 ? -8.811 6.155 14.909 1.00 27.91 17 GLU B N 1
ATOM 1415 C CA . GLU B 1 17 ? -8.255 5.663 16.156 1.00 30.22 17 GLU B CA 1
ATOM 1416 C C . GLU B 1 17 ? -9.071 4.502 16.748 1.00 29.50 17 GLU B C 1
ATOM 1417 O O . GLU B 1 17 ? -8.503 3.664 17.435 1.00 28.29 17 GLU B O 1
ATOM 1423 N N . GLY B 1 18 ? -10.372 4.425 16.444 1.00 28.60 18 GLY B N 1
ATOM 1424 C CA . GLY B 1 18 ? -11.214 3.348 16.966 1.00 27.32 18 GLY B CA 1
ATOM 1425 C C . GLY B 1 18 ? -11.303 2.095 16.094 1.00 27.54 18 GLY B C 1
ATOM 1426 O O . GLY B 1 18 ? -11.528 0.998 16.588 1.00 27.72 18 GLY B O 1
ATOM 1427 N N . GLN B 1 19 ? -11.106 2.239 1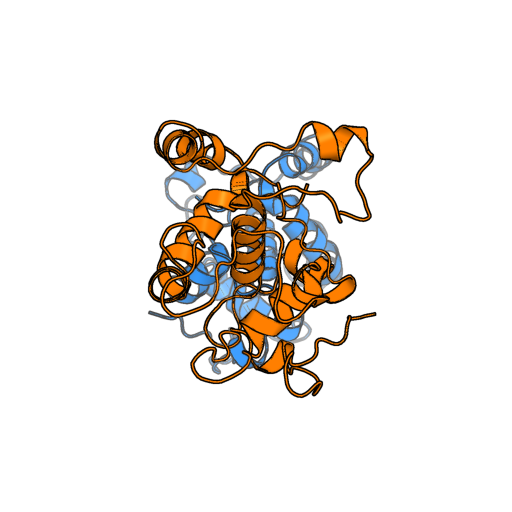4.792 1.00 25.39 19 GLN B N 1
ATOM 1428 C CA . GLN B 1 19 ? -11.354 1.126 13.887 1.00 24.82 19 GLN B CA 1
ATOM 1429 C C . GLN B 1 19 ? -10.068 0.431 13.478 1.00 22.81 19 GLN B C 1
ATOM 1430 O O . GLN B 1 19 ? -10.075 -0.752 13.165 1.00 23.57 19 GLN B O 1
ATOM 1436 N N . ALA B 1 20 ? -8.953 1.148 13.452 1.00 20.94 20 ALA B N 1
ATOM 1437 C CA . ALA B 1 20 ? -7.757 0.540 12.856 1.00 20.58 20 ALA B CA 1
ATOM 1438 C C . ALA B 1 20 ? -7.246 -0.550 13.813 1.00 20.35 20 ALA B C 1
ATOM 1439 O O . ALA B 1 20 ? -7.563 -0.508 14.999 1.00 20.24 20 ALA B O 1
ATOM 1441 N N . PRO B 1 21 ? -6.495 -1.556 13.322 1.00 21.81 21 PRO B N 1
ATOM 1442 C CA . PRO B 1 21 ? -5.986 -2.523 14.316 1.00 23.67 21 PRO B CA 1
ATOM 1443 C C . PRO B 1 21 ? -5.209 -1.821 15.433 1.00 24.99 21 PRO B C 1
ATOM 1444 O O . PRO B 1 21 ? -4.599 -0.764 15.207 1.00 25.67 21 PRO B O 1
ATOM 1448 N N . LYS B 1 22 ? -5.174 -2.430 16.606 1.00 26.40 22 LYS B N 1
ATOM 1449 C CA . LYS B 1 22 ? -4.392 -1.871 17.703 1.00 28.61 22 LYS B CA 1
ATOM 1450 C C . LYS B 1 22 ? -2.872 -1.780 17.405 1.00 27.31 22 LYS B C 1
ATOM 1451 O O . LYS B 1 22 ? -2.218 -0.777 17.766 1.00 26.20 22 LYS B O 1
ATOM 1457 N N . GLU B 1 23 ? -2.337 -2.799 16.724 1.00 26.70 23 GLU B N 1
ATOM 1458 C CA . GLU B 1 23 ? -0.939 -2.858 16.297 1.00 26.82 23 GLU B CA 1
ATOM 1459 C C . GLU B 1 23 ? -0.654 -2.041 15.051 1.00 26.20 23 GLU B C 1
ATOM 1460 O O . GLU B 1 23 ? -1.545 -1.746 14.281 1.00 25.36 23 GLU B O 1
ATOM 1466 N N . GLY B 1 24 ? 0.617 -1.713 14.848 1.00 26.53 24 GLY B N 1
ATOM 1467 C CA . GLY B 1 24 ? 1.066 -0.914 13.725 1.00 24.53 24 GLY B CA 1
ATOM 1468 C C . GLY B 1 24 ? 0.652 0.550 13.638 1.00 24.83 24 GLY B C 1
ATOM 1469 O O . GLY B 1 24 ? 0.530 1.077 12.539 1.00 24.11 24 GLY B O 1
ATOM 1470 N N . ARG B 1 25 ? 0.447 1.212 14.778 1.00 23.27 25 ARG B N 1
ATOM 1471 C CA . ARG B 1 25 ? 0.129 2.633 14.794 1.00 25.12 25 ARG B CA 1
ATOM 1472 C C . ARG B 1 25 ? 1.190 3.552 15.384 1.00 26.65 25 ARG B C 1
ATOM 1473 O O . ARG B 1 25 ? 1.013 4.790 15.409 1.00 27.75 25 ARG B O 1
ATOM 1481 N N . ASP B 1 26 ? 2.300 2.979 15.829 1.00 25.28 26 ASP B N 1
ATOM 1482 C CA . ASP B 1 26 ? 3.169 3.723 16.757 1.00 26.34 26 ASP B CA 1
ATOM 1483 C C . ASP B 1 26 ? 4.372 4.360 16.121 1.00 24.92 26 ASP B C 1
ATOM 1484 O O . ASP B 1 26 ? 5.182 4.951 16.817 1.00 26.59 26 ASP B O 1
ATOM 1489 N N . THR B 1 27 ? 4.457 4.288 14.800 1.00 23.09 27 THR B N 1
ATOM 1490 C CA . THR B 1 27 ? 5.704 4.533 14.106 1.00 22.10 27 THR B CA 1
ATOM 1491 C C . THR B 1 27 ? 5.749 6.014 13.692 1.00 20.33 27 THR B C 1
ATOM 1492 O O . THR B 1 27 ? 4.712 6.628 13.511 1.00 20.22 27 THR B O 1
ATOM 1496 N N . PRO B 1 28 ? 6.943 6.604 13.542 1.00 21.53 28 PRO B N 1
ATOM 1497 C CA . PRO B 1 28 ? 6.984 8.042 13.214 1.00 21.23 28 PRO B CA 1
ATOM 1498 C C . PRO B 1 28 ? 6.236 8.374 11.925 1.00 19.54 28 PRO B C 1
ATOM 1499 O O . PRO B 1 28 ? 5.626 9.445 11.823 1.00 18.75 28 PRO B O 1
ATOM 1503 N N . ALA B 1 29 ? 6.266 7.450 10.962 1.00 17.71 29 ALA B N 1
ATOM 1504 C CA . ALA B 1 29 ? 5.536 7.634 9.701 1.00 16.48 29 ALA B CA 1
ATOM 1505 C C . ALA B 1 29 ? 4.048 7.810 9.944 1.00 15.59 29 ALA B C 1
ATOM 1506 O O . ALA B 1 29 ? 3.447 8.715 9.377 1.00 15.65 29 ALA B O 1
ATOM 1508 N N . VAL B 1 30 ? 3.468 6.941 10.762 1.00 16.47 30 VAL B N 1
ATOM 1509 C CA . VAL B 1 30 ? 2.041 7.011 11.114 1.00 16.68 30 VAL B CA 1
ATOM 1510 C C . VAL B 1 30 ? 1.696 8.288 11.933 1.00 17.95 30 VAL B C 1
ATOM 1511 O O . VAL B 1 30 ? 0.648 8.895 11.741 1.00 18.00 30 VAL B O 1
ATOM 1515 N N . LYS B 1 31 ? 2.570 8.670 12.855 1.00 18.35 31 LYS B N 1
ATOM 1516 C CA . LYS B 1 31 ? 2.408 9.913 13.610 1.00 19.08 31 LYS B CA 1
ATOM 1517 C C . LYS B 1 31 ? 2.327 11.137 12.728 1.00 18.55 31 LYS B C 1
ATOM 1518 O O . LYS B 1 31 ? 1.478 11.996 12.924 1.00 19.58 31 LYS B O 1
ATOM 1524 N N . GLN B 1 32 ? 3.249 11.222 11.778 1.00 15.14 32 GLN B N 1
ATOM 1525 C CA . GLN B 1 32 ? 3.294 12.334 10.851 1.00 15.61 32 GLN B CA 1
ATOM 1526 C C . GLN B 1 32 ? 2.106 12.327 9.901 1.00 15.75 32 GLN B C 1
ATOM 1527 O O . GLN B 1 32 ? 1.565 13.393 9.602 1.00 15.38 32 GLN B O 1
ATOM 1533 N N . PHE B 1 33 ? 1.717 11.140 9.420 1.00 14.14 33 PHE B N 1
ATOM 1534 C CA . PHE B 1 33 ? 0.515 11.019 8.556 1.00 15.29 33 PHE B CA 1
ATOM 1535 C C . PHE B 1 33 ? -0.758 11.522 9.237 1.00 14.76 33 PHE B C 1
ATOM 1536 O O . PHE B 1 33 ? -1.514 12.305 8.685 1.00 14.54 33 PHE B O 1
ATOM 1544 N N . MET B 1 34 ? -0.982 11.072 10.457 1.00 16.57 34 MET B N 1
ATOM 1545 C CA . MET B 1 34 ? -2.114 11.555 11.232 1.00 18.58 34 MET B CA 1
ATOM 1546 C C . MET B 1 34 ? -2.154 13.079 11.351 1.00 19.69 34 MET B C 1
ATOM 1547 O O . MET B 1 34 ? -3.245 13.707 11.376 1.00 18.56 34 MET B O 1
ATOM 1552 N N . GLN B 1 35 ? -0.957 13.653 11.415 1.00 18.74 35 GLN B N 1
ATOM 1553 C CA . GLN B 1 35 ? -0.733 15.069 11.567 1.00 21.29 35 GLN B CA 1
ATOM 1554 C C . GLN B 1 35 ? -0.895 15.856 10.280 1.00 21.56 35 GLN B C 1
ATOM 1555 O O . GLN B 1 35 ? -1.440 16.948 10.280 1.00 21.05 35 GLN B O 1
ATOM 1561 N N . THR B 1 36 ? -0.341 15.340 9.187 1.00 19.87 36 THR B N 1
ATOM 1562 C CA . THR B 1 36 ? -0.260 16.186 7.997 1.00 19.41 36 THR B CA 1
ATOM 1563 C C . THR B 1 36 ? -0.941 15.605 6.762 1.00 17.65 36 THR B C 1
ATOM 1564 O O . THR B 1 36 ? -1.018 16.288 5.727 1.00 17.30 36 THR B O 1
ATOM 1568 N N . GLY B 1 37 ? -1.379 14.342 6.845 1.00 18.11 37 GLY B N 1
ATOM 1569 C CA . GLY B 1 37 ? -1.850 13.613 5.673 1.00 16.49 37 GLY B CA 1
ATOM 1570 C C . GLY B 1 37 ? -0.722 13.345 4.670 1.00 17.04 37 GLY B C 1
ATOM 1571 O O . GLY B 1 37 ? -0.975 12.979 3.528 1.00 18.35 37 GLY B O 1
ATOM 1572 N N . VAL B 1 38 ? 0.533 13.488 5.079 1.00 16.31 38 VAL B N 1
ATOM 1573 C CA . VAL B 1 38 ? 1.633 13.175 4.181 1.00 17.69 38 VAL B CA 1
ATOM 1574 C C . VAL B 1 38 ? 2.200 11.803 4.534 1.00 16.22 38 VAL B C 1
ATOM 1575 O O . VAL B 1 38 ? 2.513 11.550 5.686 1.00 16.10 38 VAL B O 1
ATOM 1579 N N . ASP B 1 39 ? 2.260 10.914 3.530 1.00 16.62 39 ASP B N 1
ATOM 1580 C CA . ASP B 1 39 ? 2.788 9.550 3.681 1.00 17.64 39 ASP B CA 1
ATOM 1581 C C . ASP B 1 39 ? 4.285 9.593 3.403 1.00 17.43 39 ASP B C 1
ATOM 1582 O O . ASP B 1 39 ? 4.677 9.683 2.254 1.00 17.19 39 ASP B O 1
ATOM 1587 N N . PRO B 1 40 ? 5.131 9.508 4.448 1.00 15.89 40 PRO B N 1
ATOM 1588 C CA . PRO B 1 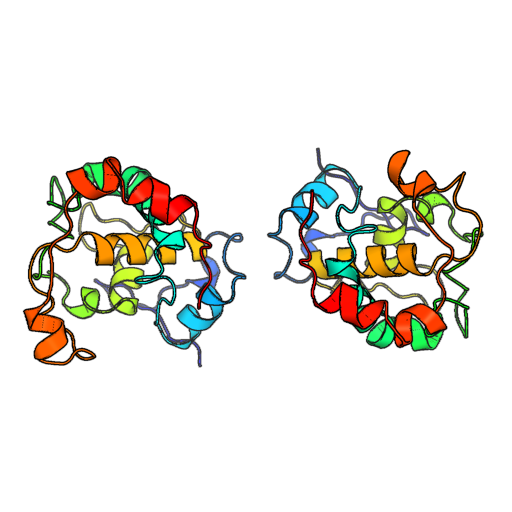40 ? 6.548 9.673 4.135 1.00 16.25 40 PRO B CA 1
ATOM 1589 C C . PRO B 1 40 ? 7.208 8.414 3.610 1.00 18.15 40 PRO B C 1
ATOM 1590 O O . PRO B 1 40 ? 8.402 8.414 3.455 1.00 18.56 40 PRO B O 1
ATOM 1594 N N . TYR B 1 41 ? 6.452 7.330 3.397 1.00 17.14 41 TYR B N 1
ATOM 1595 C CA . TYR B 1 41 ? 7.021 6.122 2.785 1.00 16.62 41 TYR B CA 1
ATOM 1596 C C . TYR B 1 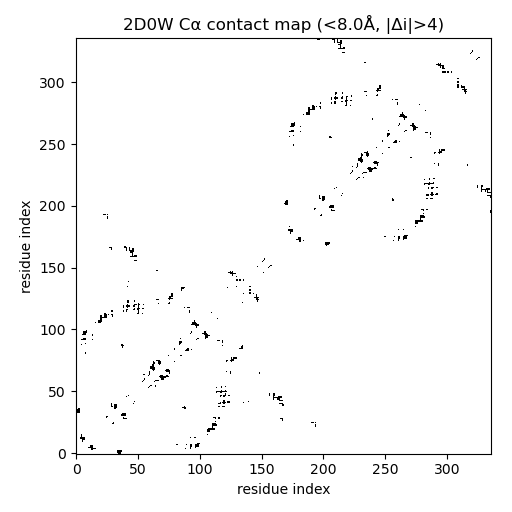41 ? 7.013 6.229 1.258 1.00 18.20 41 TYR B C 1
ATOM 1597 O O . TYR B 1 41 ? 7.730 5.519 0.581 1.00 20.15 41 TYR B O 1
ATOM 1606 N N . VAL B 1 42 ? 6.186 7.130 0.734 1.00 18.33 42 VAL B N 1
ATOM 1607 C CA . VAL B 1 42 ? 6.084 7.361 -0.681 1.00 18.13 42 VAL B CA 1
ATOM 1608 C C . VAL B 1 42 ? 7.491 7.602 -1.248 1.00 19.64 42 VAL B C 1
ATOM 1609 O O . VAL B 1 42 ? 8.230 8.453 -0.756 1.00 17.07 42 VAL B O 1
ATOM 1613 N N . GLU B 1 43 ? 7.846 6.815 -2.262 1.00 21.62 43 GLU B N 1
ATOM 1614 C CA . GLU B 1 43 ? 9.178 6.834 -2.901 1.00 25.85 43 GLU B CA 1
ATOM 1615 C C . GLU B 1 43 ? 10.407 6.527 -2.019 1.00 25.87 43 GLU B C 1
ATOM 1616 O O . GLU B 1 43 ? 11.531 6.895 -2.369 1.00 26.91 43 GLU B O 1
ATOM 1622 N N . VAL B 1 44 ? 10.190 5.855 -0.884 1.00 23.79 44 VAL B N 1
ATOM 1623 C CA . VAL B 1 44 ? 11.294 5.252 -0.143 1.00 21.72 44 VAL B CA 1
ATOM 1624 C C . VAL B 1 44 ? 11.393 3.824 -0.679 1.00 21.51 44 VAL B C 1
A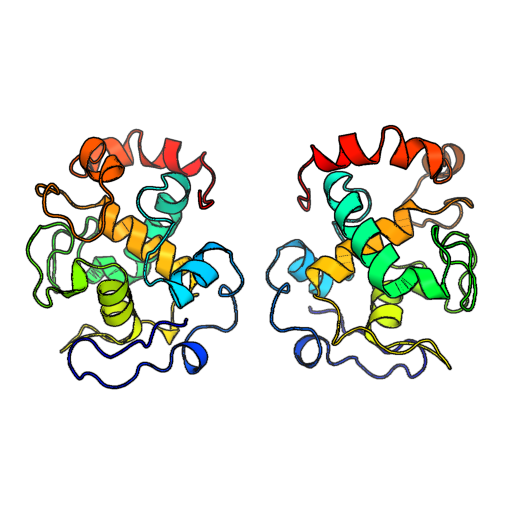TOM 1625 O O . VAL B 1 44 ? 10.503 3.031 -0.475 1.00 19.23 44 VAL B O 1
ATOM 1629 N N . ALA B 1 45 ? 12.449 3.501 -1.414 1.00 20.80 45 ALA B N 1
ATOM 1630 C CA . ALA B 1 45 ? 12.501 2.176 -2.085 1.00 20.68 45 ALA B CA 1
ATOM 1631 C C . ALA B 1 45 ? 12.323 1.009 -1.114 1.00 20.90 45 ALA B C 1
ATOM 1632 O O . ALA B 1 45 ? 11.611 0.071 -1.422 1.00 21.84 45 ALA B O 1
ATOM 1634 N N . GLY B 1 46 ? 12.938 1.089 0.076 1.00 19.78 46 GLY B N 1
ATOM 1635 C CA . GLY B 1 46 ? 12.900 0.000 1.056 1.00 17.31 46 GLY B CA 1
ATOM 1636 C C . GLY B 1 46 ? 11.523 -0.327 1.581 1.00 18.92 46 GLY B C 1
ATOM 1637 O O . GLY B 1 46 ? 11.321 -1.422 2.140 1.00 16.32 46 GLY B O 1
ATOM 1638 N N . CYS B 1 47 ? 10.576 0.610 1.417 1.00 17.94 47 CYS B N 1
ATOM 1639 C CA . CYS B 1 47 ? 9.172 0.384 1.810 1.00 18.49 47 CYS B CA 1
ATOM 1640 C C . CYS B 1 47 ? 8.343 -0.334 0.759 1.00 16.70 47 CYS B C 1
ATOM 1641 O O . CYS B 1 47 ? 7.291 -0.854 1.071 1.00 14.43 47 CYS B O 1
ATOM 1644 N N . LEU B 1 48 ? 8.857 -0.397 -0.468 1.00 14.99 48 LEU B N 1
ATOM 1645 C CA . LEU B 1 48 ? 8.053 -0.875 -1.584 1.00 16.79 48 LEU B CA 1
ATOM 1646 C C . LEU B 1 48 ? 7.745 -2.362 -1.611 1.00 15.28 48 LEU B C 1
ATOM 1647 O O . LEU B 1 48 ? 6.662 -2.715 -2.027 1.00 15.90 48 LEU B O 1
ATOM 1652 N N . PRO B 1 49 ? 8.692 -3.245 -1.219 1.00 16.15 49 PRO B N 1
ATOM 1653 C CA . PRO B 1 49 ? 8.353 -4.672 -1.294 1.00 15.52 49 PRO B CA 1
ATOM 1654 C C . PRO B 1 49 ? 7.203 -5.044 -0.364 1.00 15.85 49 PRO B C 1
ATOM 1655 O O . PRO B 1 49 ? 6.333 -5.819 -0.750 1.00 14.33 49 PRO B O 1
ATOM 1659 N N . LYS B 1 50 ? 7.220 -4.537 0.864 1.00 14.63 50 LYS B N 1
ATOM 1660 C CA . LYS B 1 50 ? 6.091 -4.792 1.773 1.00 16.16 50 LYS B CA 1
ATOM 1661 C C . LYS B 1 50 ? 4.790 -4.209 1.234 1.00 14.80 50 LYS B C 1
ATOM 1662 O O . LYS B 1 50 ? 3.719 -4.801 1.420 1.00 15.75 50 LYS B O 1
ATOM 1668 N N . GLY B 1 51 ? 4.875 -3.052 0.565 1.00 13.95 51 GLY B N 1
ATOM 1669 C CA . GLY B 1 51 ? 3.671 -2.399 -0.012 1.00 13.59 51 GLY B CA 1
ATOM 1670 C C . GLY B 1 51 ? 3.111 -3.233 -1.122 1.00 14.00 51 GLY B C 1
ATOM 1671 O O . GLY B 1 51 ? 1.885 -3.401 -1.230 1.00 14.23 51 GLY B O 1
ATOM 1672 N N . GLU B 1 52 ? 4.024 -3.777 -1.947 1.00 13.11 52 GLU B N 1
ATOM 1673 C CA . GLU B 1 52 ? 3.624 -4.680 -3.046 1.00 13.51 52 GLU B CA 1
ATOM 1674 C C . GLU B 1 52 ? 2.900 -5.890 -2.493 1.00 12.86 52 GLU B C 1
ATOM 1675 O O . GLU B 1 52 ? 1.843 -6.262 -2.979 1.00 10.62 52 GLU B O 1
ATOM 1681 N N . GLU B 1 53 ? 3.486 -6.522 -1.462 1.00 11.21 53 GLU B N 1
ATOM 1682 C CA . GLU B 1 53 ? 2.864 -7.667 -0.757 1.00 13.10 53 GLU B CA 1
ATOM 1683 C C . GLU B 1 53 ? 1.462 -7.394 -0.211 1.00 13.22 53 GLU B C 1
ATOM 1684 O O . GLU B 1 53 ? 0.540 -8.220 -0.341 1.00 15.05 53 GLU B O 1
ATOM 1690 N N . ILE B 1 54 ? 1.293 -6.254 0.455 1.00 12.06 54 ILE B N 1
ATOM 1691 C CA . ILE B 1 54 ? -0.056 -5.847 0.866 1.00 12.39 54 ILE B CA 1
ATOM 1692 C C . ILE B 1 54 ? -1.015 -5.661 -0.321 1.00 12.21 54 ILE B C 1
ATOM 1693 O O . ILE B 1 54 ? -2.122 -6.167 -0.303 1.00 12.23 54 ILE B O 1
ATOM 1698 N N . TYR B 1 55 ? -0.571 -4.951 -1.349 1.00 12.71 55 TYR B N 1
ATOM 1699 C CA . TYR B 1 55 ? -1.361 -4.808 -2.558 1.00 13.18 55 TYR B CA 1
ATOM 1700 C C . TYR B 1 55 ? -1.760 -6.148 -3.162 1.00 14.80 55 TYR B C 1
ATOM 1701 O O . TYR B 1 55 ? -2.938 -6.358 -3.468 1.00 14.06 55 TYR B O 1
ATOM 1710 N N . LEU B 1 56 ? -0.802 -7.052 -3.395 1.00 14.76 56 LEU B N 1
ATOM 1711 C CA . LEU B 1 56 ? -1.139 -8.333 -4.055 1.00 16.08 56 LEU B CA 1
ATOM 1712 C C . LEU B 1 56 ? -2.085 -9.134 -3.212 1.00 16.60 56 LEU B C 1
ATOM 1713 O O . LEU B 1 56 ? -3.057 -9.733 -3.715 1.00 15.27 56 LEU B O 1
ATOM 1718 N N . GLU B 1 57 ? -1.844 -9.140 -1.906 1.00 17.13 57 GLU B N 1
ATOM 1719 C CA . GLU B 1 57 ? -2.760 -9.897 -1.016 1.00 18.50 57 GLU B CA 1
ATOM 1720 C C . GLU B 1 57 ? -4.201 -9.431 -0.905 1.00 18.44 57 GLU B C 1
ATOM 1721 O O . GLU B 1 57 ? -5.114 -10.256 -0.959 1.00 18.30 57 GLU B O 1
ATOM 1727 N N . SER B 1 58 ? -4.397 -8.129 -0.734 1.00 17.88 58 SER B N 1
ATOM 1728 C CA . SER B 1 58 ? -5.708 -7.564 -0.363 1.00 16.75 58 SER B CA 1
ATOM 1729 C C . SER B 1 58 ? -6.439 -6.840 -1.486 1.00 15.59 58 SER B C 1
ATOM 1730 O O . SER B 1 58 ? -7.647 -6.583 -1.365 1.00 16.56 58 SER B O 1
ATOM 1733 N N . CYS B 1 59 ? -5.722 -6.505 -2.565 1.00 13.98 59 CYS B N 1
ATOM 1734 C CA . CYS B 1 59 ? -6.242 -5.602 -3.588 1.00 14.64 59 CYS B CA 1
ATOM 1735 C C . CYS B 1 59 ? -6.227 -6.147 -5.026 1.00 14.77 59 CYS B C 1
ATOM 1736 O O . CYS B 1 59 ? -7.082 -5.769 -5.830 1.00 14.15 59 CYS B O 1
ATOM 1739 N N . SER B 1 60 ? -5.249 -7.009 -5.311 1.00 15.10 60 SER B N 1
ATOM 1740 C CA . SER B 1 60 ? -4.974 -7.593 -6.635 1.00 17.58 60 SER B CA 1
ATOM 1741 C C . SER B 1 60 ? -6.168 -8.219 -7.352 1.00 17.20 60 SER B C 1
ATOM 1742 O O . SER B 1 60 ? -6.375 -8.074 -8.592 1.00 17.69 60 SER B O 1
ATOM 1745 N N . GLY B 1 61 ? -6.920 -8.970 -6.570 1.00 17.79 61 GLY B N 1
ATOM 1746 C CA . GLY B 1 61 ? -8.005 -9.758 -7.116 1.00 19.21 61 GLY B CA 1
ATOM 1747 C C . GLY B 1 61 ? -8.993 -8.842 -7.776 1.00 20.36 61 GLY B C 1
ATOM 1748 O O . GLY B 1 61 ? -9.650 -9.234 -8.735 1.00 21.48 61 GLY B O 1
ATOM 1749 N N . CYS B 1 62 ? -9.102 -7.602 -7.290 1.00 18.53 62 CYS B N 1
ATOM 1750 C CA . CYS B 1 62 ? -10.106 -6.686 -7.860 1.00 17.84 62 CYS B CA 1
ATOM 1751 C C . CYS B 1 62 ? -9.536 -5.598 -8.759 1.00 15.51 62 CYS B C 1
ATOM 1752 O O . CYS B 1 62 ? -10.227 -5.130 -9.656 1.00 15.88 62 CYS B O 1
ATOM 1755 N N . HIS B 1 63 ? -8.286 -5.214 -8.531 1.00 13.16 63 HIS B N 1
ATOM 1756 C CA . HIS B 1 63 ? -7.700 -4.072 -9.211 1.00 13.33 63 HIS B CA 1
ATOM 1757 C C . HIS B 1 63 ? -6.569 -4.419 -10.141 1.00 12.81 63 HIS B C 1
ATOM 1758 O O . HIS B 1 63 ? -6.024 -3.537 -10.782 1.00 14.68 63 HIS B O 1
ATOM 1765 N N . GLY B 1 64 ? -6.235 -5.707 -10.217 1.00 14.37 64 GLY B N 1
ATOM 1766 C CA . GLY B 1 64 ? -5.275 -6.213 -11.202 1.00 16.30 64 GLY B CA 1
ATOM 1767 C C . GLY B 1 64 ? -3.943 -6.461 -10.523 1.00 17.32 64 GLY B C 1
ATOM 1768 O O . GLY B 1 64 ? -3.663 -5.815 -9.487 1.00 16.27 64 GLY B O 1
ATOM 1769 N N . HIS B 1 65 ? -3.085 -7.314 -11.115 1.00 17.19 65 HIS B N 1
ATOM 1770 C CA . HIS B 1 65 ? -1.833 -7.654 -10.440 1.00 18.01 65 HIS B CA 1
ATOM 1771 C C . HIS B 1 65 ? -0.916 -6.438 -10.399 1.00 18.43 65 HIS B C 1
ATOM 1772 O O . HIS B 1 65 ? -0.066 -6.336 -9.508 1.00 18.97 65 HIS B O 1
ATOM 1779 N N . ILE B 1 66 ? -1.085 -5.527 -11.361 1.00 19.41 66 ILE B N 1
ATOM 1780 C CA . ILE B 1 66 ? -0.313 -4.257 -11.375 1.00 19.08 66 ILE B CA 1
ATOM 1781 C C . ILE B 1 66 ? -1.177 -2.991 -11.364 1.00 17.78 66 ILE B C 1
ATOM 1782 O O . ILE B 1 66 ? -0.771 -1.914 -11.848 1.00 17.39 66 ILE B O 1
ATOM 1787 N N . GLY B 1 67 ? -2.352 -3.108 -10.765 1.00 17.29 67 GLY B N 1
ATOM 1788 C CA . GLY B 1 67 ? -3.205 -1.967 -10.606 1.00 17.33 67 GLY B CA 1
ATOM 1789 C C . GLY B 1 67 ? -3.961 -1.632 -11.870 1.00 17.53 67 GLY B C 1
ATOM 1790 O O . GLY B 1 67 ? -4.539 -0.530 -11.958 1.00 16.75 67 GLY B O 1
ATOM 1791 N N . GLU B 1 68 ? -3.967 -2.543 -12.847 1.00 18.21 68 GLU B N 1
ATOM 1792 C CA . GLU B 1 68 ? -4.508 -2.209 -14.186 1.00 17.53 68 GLU B CA 1
ATOM 1793 C C . GLU B 1 68 ? -6.036 -2.099 -14.255 1.00 18.80 68 GLU B C 1
ATOM 1794 O O . GLU B 1 68 ? -6.580 -1.578 -15.222 1.00 19.51 68 GLU B O 1
ATOM 1800 N N . GLY B 1 69 ? -6.713 -2.538 -13.207 1.00 20.20 69 GLY B N 1
ATOM 1801 C CA . GLY B 1 69 ? -8.153 -2.644 -13.214 1.00 22.43 69 GLY B CA 1
ATOM 1802 C C . GLY B 1 69 ? -8.524 -4.076 -13.569 1.00 23.35 69 GLY B C 1
ATOM 1803 O O . GLY B 1 69 ? -7.876 -4.714 -14.420 1.00 23.85 69 GLY B O 1
ATOM 1804 N N . LYS B 1 70 ? -9.513 -4.603 -12.873 1.00 23.45 70 LYS B N 1
ATOM 1805 C CA . LYS B 1 70 ? -10.054 -5.902 -13.175 1.00 25.54 70 LYS B CA 1
ATOM 1806 C C . LYS B 1 70 ? -11.546 -5.764 -12.928 1.00 24.97 70 LYS B C 1
ATOM 1807 O O . LYS B 1 70 ? -12.274 -5.375 -13.817 1.00 25.56 70 LYS B O 1
ATOM 1813 N N . VAL B 1 71 ? -11.990 -6.054 -11.718 1.00 25.02 71 VAL B N 1
ATOM 1814 C CA . VAL B 1 71 ? -13.359 -5.776 -11.323 1.00 25.75 71 VAL B CA 1
ATOM 1815 C C . VAL B 1 71 ? -13.502 -4.301 -10.882 1.00 25.77 71 VAL B C 1
ATOM 1816 O O . VAL B 1 71 ? -14.497 -3.646 -11.196 1.00 28.51 71 VAL B O 1
ATOM 1820 N N . GLY B 1 72 ? -12.480 -3.769 -10.218 1.00 24.54 72 GLY B N 1
ATOM 1821 C CA . GLY B 1 72 ? -12.453 -2.373 -9.866 1.00 21.22 72 GLY B CA 1
ATOM 1822 C C . GLY B 1 72 ? -11.645 -1.673 -10.923 1.00 20.57 72 GLY B C 1
ATOM 1823 O O . GLY B 1 72 ? -10.996 -2.336 -11.739 1.00 21.48 72 GLY B O 1
ATOM 1824 N N . PRO B 1 73 ? -11.680 -0.318 -10.912 1.00 20.43 73 PRO B N 1
ATOM 1825 C CA . PRO B 1 73 ? -10.928 0.569 -11.802 1.00 19.57 73 PRO B CA 1
ATOM 1826 C C . PRO B 1 73 ? -9.454 0.386 -11.653 1.00 19.01 73 PRO B C 1
ATOM 1827 O O . PRO B 1 73 ? -8.987 -0.083 -10.590 1.00 20.00 73 PRO B O 1
ATOM 1831 N N . GLY B 1 74 ? -8.726 0.806 -12.682 1.00 18.86 74 GLY B N 1
ATOM 1832 C CA . GLY B 1 74 ? -7.286 0.804 -12.657 1.00 19.12 74 GLY B CA 1
ATOM 1833 C C . GLY B 1 74 ? -6.853 1.778 -11.572 1.00 19.89 74 GLY B C 1
ATOM 1834 O O . GLY B 1 74 ? -7.503 2.824 -11.359 1.00 21.15 74 GLY B O 1
ATOM 1835 N N . LEU B 1 75 ? -5.759 1.446 -10.903 1.00 18.85 75 LEU B N 1
ATOM 1836 C CA . LEU B 1 75 ? -5.231 2.326 -9.864 1.00 17.20 75 LEU B CA 1
ATOM 1837 C C . LEU B 1 75 ? -3.918 2.864 -10.337 1.00 17.66 75 LEU B C 1
ATOM 1838 O O . LEU B 1 75 ? -3.285 3.642 -9.623 1.00 18.68 75 LEU B O 1
ATOM 1843 N N . ASN B 1 76 ? -3.510 2.454 -11.541 1.00 19.32 76 ASN B N 1
ATOM 1844 C CA . ASN B 1 76 ? -2.173 2.743 -12.070 1.00 17.46 76 ASN B CA 1
ATOM 1845 C C . ASN B 1 76 ? -2.139 3.812 -13.170 1.00 18.31 76 ASN B C 1
ATOM 1846 O O . ASN B 1 76 ? -1.127 3.981 -13.853 1.00 18.32 76 ASN B O 1
ATOM 1851 N N . ASP B 1 77 ? -3.226 4.542 -13.310 1.00 19.71 77 ASP B N 1
ATOM 1852 C CA . ASP B 1 77 ? -3.368 5.534 -14.361 1.00 22.10 77 ASP B CA 1
ATOM 1853 C C . ASP B 1 77 ? -3.600 6.930 -13.769 1.00 22.81 77 ASP B C 1
ATOM 1854 O O . ASP B 1 77 ? -3.717 7.094 -12.549 1.00 23.78 77 ASP B O 1
ATOM 1859 N N . SER B 1 78 ? -3.679 7.931 -14.640 1.00 24.03 78 SER B N 1
ATOM 1860 C CA . SER B 1 78 ? -3.836 9.317 -14.205 1.00 24.87 78 SER B CA 1
ATOM 1861 C C . SER B 1 78 ? -5.265 9.740 -13.846 1.00 23.99 78 SER B C 1
ATOM 1862 O O . SER B 1 78 ? -5.452 10.812 -13.323 1.00 23.43 78 SER B O 1
ATOM 1865 N N . TYR B 1 79 ? -6.265 8.907 -14.121 1.00 24.44 79 TYR B N 1
ATOM 1866 C CA . TYR B 1 79 ? -7.657 9.253 -13.891 1.00 22.04 79 TYR B CA 1
ATOM 1867 C C . TYR B 1 79 ? -8.228 8.654 -12.597 1.00 22.92 79 TYR B C 1
ATOM 1868 O O . TYR B 1 79 ? -8.090 7.460 -12.340 1.00 22.80 79 TYR B O 1
ATOM 1877 N N . TRP B 1 80 ? -8.922 9.477 -11.815 1.00 21.99 80 TRP B N 1
ATOM 1878 C CA . TRP B 1 80 ? -9.429 9.067 -10.527 1.00 22.33 80 TRP B CA 1
ATOM 1879 C C . TRP B 1 80 ? -10.896 9.399 -10.459 1.00 22.51 80 TRP B C 1
ATOM 1880 O O . TRP B 1 80 ? -11.273 10.555 -10.677 1.00 24.11 80 TRP B O 1
ATOM 1891 N N . THR B 1 81 ? -11.724 8.403 -10.167 1.00 20.97 81 THR B N 1
ATOM 1892 C CA . THR B 1 81 ? -13.156 8.623 -9.988 1.00 20.32 81 THR B CA 1
ATOM 1893 C C . THR B 1 81 ? -13.423 9.602 -8.854 1.00 20.56 81 THR B C 1
ATOM 1894 O O . THR B 1 81 ? -14.309 10.493 -8.957 1.00 19.74 81 THR B O 1
ATOM 1898 N N . TYR B 1 82 ? -12.661 9.452 -7.775 1.00 19.97 82 TYR B N 1
ATOM 1899 C CA . TYR B 1 82 ? -12.741 10.393 -6.675 1.00 20.73 82 TYR B CA 1
ATOM 1900 C C . TYR B 1 82 ? -11.479 11.215 -6.738 1.00 20.08 82 TYR B C 1
ATOM 1901 O O . TYR B 1 82 ? -10.436 10.739 -6.345 1.00 20.19 82 TYR B O 1
ATOM 1910 N N . PRO B 1 83 ? -11.551 12.449 -7.288 1.00 20.70 83 PRO B N 1
ATOM 1911 C CA . PRO B 1 83 ? -10.303 13.213 -7.566 1.00 20.84 83 PRO B CA 1
ATOM 1912 C C . PRO B 1 83 ? -9.390 13.462 -6.342 1.00 20.74 83 PRO B C 1
ATOM 1913 O O . PRO B 1 83 ? -8.189 13.733 -6.500 1.00 19.72 83 PRO B O 1
ATOM 1917 N N . LYS B 1 84 ? -9.932 13.374 -5.137 1.00 20.08 84 LYS B N 1
ATOM 1918 C CA . LYS B 1 84 ? -9.054 13.475 -3.940 1.00 22.16 84 LYS B CA 1
ATOM 1919 C C . LYS B 1 84 ? -8.052 12.308 -3.835 1.00 21.54 84 LYS B C 1
ATOM 1920 O O . LYS B 1 84 ? -7.066 12.385 -3.098 1.00 22.12 84 LYS B O 1
ATOM 1926 N N . ASN B 1 85 ? -8.296 11.235 -4.577 1.00 21.29 85 ASN B N 1
ATOM 1927 C CA . ASN B 1 85 ? -7.347 10.085 -4.563 1.00 20.64 85 ASN B CA 1
ATOM 1928 C C . ASN B 1 85 ? -6.017 10.378 -5.189 1.00 21.11 85 ASN B C 1
ATOM 1929 O O . ASN B 1 85 ? -5.061 9.590 -5.079 1.00 21.61 85 ASN B O 1
ATOM 1934 N N . THR B 1 86 ? -5.907 11.548 -5.795 1.00 22.08 86 THR B N 1
ATOM 1935 C CA . THR B 1 86 ? -4.581 12.057 -6.161 1.00 20.40 86 THR B CA 1
ATOM 1936 C C . THR B 1 86 ? -3.728 12.522 -4.974 1.00 20.98 86 THR B C 1
ATOM 1937 O O . THR B 1 86 ? -2.524 12.808 -5.159 1.00 20.13 86 THR B O 1
ATOM 1941 N N . THR B 1 87 ? -4.338 12.636 -3.784 1.00 18.62 87 THR B N 1
ATOM 1942 C CA . THR B 1 87 ? -3.613 13.003 -2.570 1.00 19.10 87 THR B CA 1
ATOM 1943 C C . THR B 1 87 ? -3.511 11.764 -1.715 1.00 19.76 87 THR B C 1
ATOM 1944 O O . THR B 1 87 ? -4.390 10.898 -1.764 1.00 17.31 87 THR B O 1
ATOM 1948 N N . ASP B 1 88 ? -2.459 11.659 -0.905 1.00 19.75 88 ASP B N 1
ATOM 1949 C CA . ASP B 1 88 ? -2.361 10.444 -0.069 1.00 20.05 88 ASP B CA 1
ATOM 1950 C C . ASP B 1 88 ? -3.405 10.409 1.026 1.00 18.99 88 ASP B C 1
ATOM 1951 O O . ASP B 1 88 ? -3.913 9.340 1.385 1.00 19.20 88 ASP B O 1
ATOM 1956 N N . LYS B 1 89 ? -3.773 11.584 1.514 1.00 18.36 89 LYS B N 1
ATOM 1957 C CA . LYS B 1 89 ? -4.930 11.666 2.421 1.00 16.37 89 LYS B CA 1
ATOM 1958 C C . LYS B 1 89 ? -6.199 11.136 1.792 1.00 15.79 89 LYS B C 1
ATOM 1959 O O . LYS B 1 89 ? -6.892 10.360 2.411 1.00 14.87 89 LYS B O 1
ATOM 1965 N N . GLY B 1 90 ? -6.499 11.511 0.561 1.00 13.15 90 GLY B N 1
ATOM 1966 C CA . GLY B 1 90 ? -7.737 11.003 -0.036 1.00 14.06 90 GLY B CA 1
ATOM 1967 C C . GLY B 1 90 ? -7.628 9.518 -0.325 1.00 13.16 90 GLY B C 1
ATOM 1968 O O . GLY B 1 90 ? -8.563 8.756 -0.064 1.00 11.85 90 GLY B O 1
ATOM 1969 N N . LEU B 1 91 ? -6.485 9.091 -0.878 1.00 14.13 91 LEU B N 1
ATOM 1970 C CA . LEU B 1 91 ? -6.290 7.667 -1.081 1.00 13.47 91 LEU B CA 1
ATOM 1971 C C . LEU B 1 91 ? -6.569 6.877 0.211 1.00 13.36 91 LEU B C 1
ATOM 1972 O O . LEU B 1 91 ? -7.298 5.888 0.183 1.00 12.73 91 LEU B O 1
ATOM 1977 N N . PHE B 1 92 ? -5.963 7.306 1.324 1.00 13.58 92 PHE B N 1
ATOM 1978 C CA . PHE B 1 92 ? -6.060 6.600 2.613 1.00 14.18 92 PHE B CA 1
ATOM 1979 C C . PHE B 1 92 ? -7.531 6.454 3.025 1.00 15.06 92 PHE B C 1
ATOM 1980 O O . PHE B 1 92 ? -7.939 5.382 3.519 1.00 12.58 92 PHE B O 1
ATOM 1988 N N . GLU B 1 93 ? -8.298 7.539 2.813 1.00 14.18 93 GLU B N 1
ATOM 1989 C CA . GLU B 1 93 ? -9.688 7.620 3.224 1.00 16.96 93 GLU B CA 1
ATOM 1990 C C . GLU B 1 93 ? -10.557 6.616 2.446 1.00 15.70 93 GLU B C 1
ATOM 1991 O O . GLU B 1 93 ? -11.420 5.998 2.996 1.00 15.24 93 GLU B O 1
ATOM 1997 N N . THR B 1 94 ? -10.301 6.495 1.163 1.00 15.29 94 THR B N 1
ATOM 1998 C CA . THR B 1 94 ? -10.993 5.552 0.269 1.00 16.48 94 THR B CA 1
ATOM 1999 C C . THR B 1 94 ? -10.658 4.084 0.625 1.00 16.44 94 THR B C 1
ATOM 2000 O O . THR B 1 94 ? -11.520 3.236 0.716 1.00 17.99 94 THR B O 1
ATOM 2004 N N . ILE B 1 95 ? -9.380 3.784 0.820 1.00 15.66 95 ILE B N 1
ATOM 2005 C CA . ILE B 1 95 ? -9.017 2.436 1.330 1.00 15.23 95 ILE B CA 1
ATOM 2006 C C . ILE B 1 95 ? -9.608 2.155 2.746 1.00 15.02 95 ILE B C 1
ATOM 2007 O O . ILE B 1 95 ? -10.131 1.081 3.021 1.00 15.15 95 ILE B O 1
ATOM 2012 N N . PHE B 1 96 ? -9.458 3.120 3.648 1.00 14.37 96 PHE B N 1
ATOM 2013 C CA . PHE B 1 96 ? -9.899 2.966 5.022 1.00 14.24 96 PHE B CA 1
ATOM 2014 C C . PHE B 1 96 ? -11.409 2.799 5.126 1.00 14.10 96 PHE B C 1
ATOM 2015 O O . PHE B 1 96 ? -11.885 1.871 5.787 1.00 14.20 96 PHE B O 1
ATOM 2023 N N . GLY B 1 97 ? -12.145 3.702 4.483 1.00 15.13 97 GLY B N 1
ATOM 2024 C CA . GLY B 1 97 ? -13.574 3.799 4.735 1.00 15.16 97 GLY B CA 1
ATOM 2025 C C . GLY B 1 97 ? -14.369 3.195 3.603 1.00 15.80 97 GLY B C 1
ATOM 2026 O O . GLY B 1 97 ? -15.560 3.003 3.739 1.00 19.15 97 GLY B O 1
ATOM 2027 N N . GLY B 1 98 ? -13.714 2.886 2.485 1.00 15.95 98 GLY B N 1
ATOM 2028 C CA . GLY B 1 98 ? -14.388 2.262 1.341 1.00 17.72 98 GLY B CA 1
ATOM 2029 C C . GLY B 1 98 ? -15.098 3.292 0.465 1.00 18.37 98 GLY B C 1
ATOM 2030 O O . GLY B 1 98 ? -15.044 4.518 0.718 1.00 18.04 98 GLY B O 1
ATOM 2031 N N . ALA B 1 99 ? -15.755 2.807 -0.579 1.00 18.80 99 ALA B N 1
ATOM 2032 C CA . ALA B 1 99 ? -16.467 3.718 -1.495 1.00 19.36 99 ALA B CA 1
ATOM 2033 C C . ALA B 1 99 ? -17.788 3.030 -1.831 1.00 20.89 99 ALA B C 1
ATOM 2034 O O . ALA B 1 99 ? -18.432 2.503 -0.912 1.00 22.25 99 ALA B O 1
ATOM 2036 N N . ASN B 1 100 ? -18.154 2.974 -3.120 1.00 20.98 100 ASN B N 1
ATOM 2037 C CA . ASN B 1 100 ? -19.422 2.348 -3.515 1.00 22.73 100 ASN B CA 1
ATOM 2038 C C . ASN B 1 100 ? -19.305 0.875 -3.837 1.00 23.06 100 ASN B C 1
ATOM 2039 O O . ASN B 1 100 ? -18.212 0.362 -4.092 1.00 22.73 100 ASN B O 1
ATOM 2044 N N . GLY B 1 101 ? -20.462 0.213 -3.814 1.00 24.66 101 GLY B N 1
ATOM 2045 C CA . GLY B 1 101 ? -20.609 -1.184 -4.221 1.00 25.87 101 GLY B CA 1
ATOM 2046 C C . GLY B 1 101 ? -19.655 -2.127 -3.537 1.00 25.81 101 GLY B C 1
ATOM 2047 O O . GLY B 1 101 ? -19.547 -2.140 -2.306 1.00 28.42 101 GLY B O 1
ATOM 2048 N N . MET B 1 102 ? -18.901 -2.848 -4.345 1.00 26.05 102 MET B N 1
ATOM 2049 C CA . MET B 1 102 ? -17.934 -3.827 -3.862 1.00 26.57 102 MET B CA 1
ATOM 2050 C C . MET B 1 102 ? -16.701 -3.243 -3.172 1.00 24.26 102 MET B C 1
ATOM 2051 O O . MET B 1 102 ? -15.934 -3.973 -2.574 1.00 25.18 102 MET B O 1
ATOM 2056 N N . MET B 1 103 ? -16.490 -1.944 -3.257 1.00 23.08 103 MET B N 1
ATOM 2057 C CA . MET B 1 103 ? -15.344 -1.357 -2.594 1.00 21.31 103 MET B CA 1
ATOM 2058 C C . MET B 1 103 ? -15.735 -1.129 -1.137 1.00 20.88 103 MET B C 1
ATOM 2059 O O . MET B 1 103 ? -16.215 -0.091 -0.779 1.00 20.97 103 MET B O 1
ATOM 2064 N N . GLY B 1 104 ? -15.536 -2.137 -0.313 1.00 21.33 104 GLY B N 1
ATOM 2065 C CA . GLY B 1 104 ? -15.735 -1.977 1.117 1.00 21.58 104 GLY B CA 1
ATOM 2066 C C . GLY B 1 104 ? -14.536 -1.301 1.792 1.00 20.77 104 GLY B C 1
ATOM 2067 O O . GLY B 1 104 ? -13.499 -1.006 1.152 1.00 19.18 104 GLY B O 1
ATOM 2068 N N . PRO B 1 105 ? -14.689 -1.028 3.086 1.00 20.38 105 PRO B N 1
ATOM 2069 C CA . PRO B 1 105 ? -13.671 -0.476 3.953 1.00 19.94 105 PRO B CA 1
ATOM 2070 C C . PRO B 1 105 ? -12.622 -1.519 4.312 1.00 18.42 105 PRO B C 1
ATOM 2071 O O . PRO B 1 105 ? -12.958 -2.688 4.484 1.00 15.41 105 PRO B O 1
ATOM 2075 N N . HIS B 1 106 ? -11.357 -1.097 4.406 1.00 16.43 106 HIS B N 1
ATOM 2076 C CA . HIS B 1 106 ? -10.332 -2.015 4.858 1.00 15.90 106 HIS B CA 1
ATOM 2077 C C . HIS B 1 106 ? -9.635 -1.492 6.092 1.00 16.31 106 HIS B C 1
ATOM 2078 O O . HIS B 1 106 ? -8.655 -2.100 6.555 1.00 15.40 106 HIS B O 1
ATOM 2085 N N . GLY B 1 107 ? -10.190 -0.427 6.663 1.00 15.22 107 GLY B N 1
ATOM 2086 C CA . GLY B 1 107 ? -9.627 0.177 7.878 1.00 17.84 107 GLY B CA 1
ATOM 2087 C C . GLY B 1 107 ? -9.370 -0.763 9.042 1.00 19.67 107 GLY B C 1
ATOM 2088 O O . GLY B 1 107 ? -8.333 -0.656 9.720 1.00 18.93 107 GLY B O 1
ATOM 2089 N N . GLN B 1 108 ? -10.304 -1.691 9.251 1.00 20.02 108 GLN B N 1
ATOM 2090 C CA . GLN B 1 108 ? -10.247 -2.686 10.316 1.00 22.58 108 GLN B CA 1
ATOM 2091 C C . GLN B 1 108 ? -9.230 -3.798 10.052 1.00 22.64 108 GLN B C 1
ATOM 2092 O O . GLN B 1 108 ? -8.768 -4.414 11.006 1.00 20.84 108 GLN B O 1
ATOM 2098 N N . ASP B 1 109 ? -8.902 -4.032 8.775 1.00 23.99 109 ASP B N 1
ATOM 2099 C CA . ASP B 1 109 ? -8.102 -5.177 8.272 1.00 26.43 109 ASP B CA 1
ATOM 2100 C C . ASP B 1 109 ? -6.644 -4.888 8.061 1.00 25.48 109 ASP B C 1
ATOM 2101 O O . ASP B 1 109 ? -5.845 -5.817 7.940 1.00 27.00 109 ASP B O 1
ATOM 2106 N N . LEU B 1 110 ? -6.305 -3.613 7.897 1.00 24.04 110 LEU B N 1
ATOM 2107 C CA . LEU B 1 110 ? -4.926 -3.254 7.647 1.00 22.53 110 LEU B CA 1
ATOM 2108 C C . LEU B 1 110 ? -4.381 -2.364 8.716 1.00 20.09 110 LEU B C 1
ATOM 2109 O O . LEU B 1 110 ? -4.947 -1.325 9.018 1.00 19.05 110 LEU B O 1
ATOM 2114 N N . GLU B 1 111 ? -3.215 -2.733 9.215 1.00 18.40 111 GLU B N 1
ATOM 2115 C CA . GLU B 1 111 ? -2.466 -1.881 10.128 1.00 16.26 111 GLU B CA 1
ATOM 2116 C C . GLU B 1 111 ? -2.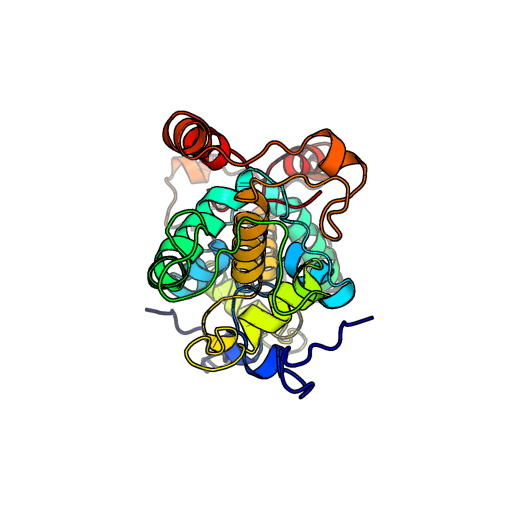099 -0.538 9.481 1.00 16.94 111 GLU B C 1
ATOM 2117 O O . GLU B 1 111 ? -1.826 -0.430 8.278 1.00 17.12 111 GLU B O 1
ATOM 2123 N N . LEU B 1 112 ? -2.149 0.499 10.292 1.00 15.76 112 LEU B N 1
ATOM 2124 C CA . LEU B 1 112 ? -1.953 1.851 9.806 1.00 16.60 112 LEU B CA 1
ATOM 2125 C C . LEU B 1 112 ? -0.620 1.968 9.096 1.00 16.69 112 LEU B C 1
ATOM 2126 O O . LEU B 1 112 ? -0.549 2.532 8.014 1.00 14.67 112 LEU B O 1
ATOM 2131 N N . ASP B 1 113 ? 0.440 1.415 9.693 1.00 16.26 113 ASP B N 1
ATOM 2132 C CA . ASP B 1 113 ? 1.803 1.482 9.099 1.00 17.64 113 ASP B CA 1
ATOM 2133 C C . ASP B 1 113 ? 1.875 0.780 7.727 1.00 16.68 113 ASP B C 1
ATOM 2134 O O . ASP B 1 113 ? 2.461 1.304 6.774 1.00 16.36 113 ASP B O 1
ATOM 2139 N N . ASN B 1 114 ? 1.243 -0.393 7.630 1.00 16.91 114 ASN B N 1
ATOM 2140 C CA . ASN B 1 114 ? 1.162 -1.158 6.387 1.00 16.85 114 ASN B CA 1
ATOM 2141 C C . ASN B 1 114 ? 0.293 -0.435 5.348 1.00 15.88 114 ASN B C 1
ATOM 2142 O O . ASN B 1 114 ? 0.552 -0.513 4.157 1.00 16.79 114 ASN B O 1
ATOM 2147 N N . MET B 1 115 ? -0.729 0.288 5.805 1.00 15.31 115 MET B N 1
ATOM 2148 C CA . MET B 1 115 ? -1.584 1.086 4.903 1.00 14.96 115 MET B CA 1
ATOM 2149 C C . MET B 1 115 ? -0.742 2.128 4.171 1.00 14.17 115 MET B C 1
ATOM 2150 O O . MET B 1 115 ? -0.892 2.341 2.988 1.00 11.85 115 MET B O 1
ATOM 2155 N N . LEU B 1 116 ? 0.180 2.742 4.896 1.00 11.63 116 LEU B N 1
ATOM 2156 C CA . LEU B 1 116 ? 1.065 3.730 4.320 1.00 12.47 116 LEU B CA 1
ATOM 2157 C C . LEU B 1 116 ? 2.078 3.160 3.306 1.00 12.16 116 LEU B C 1
ATOM 2158 O O . LEU B 1 116 ? 2.504 3.854 2.353 1.00 12.69 116 LEU B O 1
ATOM 2163 N N . LYS B 1 117 ? 2.527 1.928 3.520 1.00 11.68 117 LYS B N 1
ATOM 2164 C CA . LYS B 1 117 ? 3.404 1.262 2.548 1.00 12.48 117 LYS B CA 1
ATOM 2165 C C . LYS B 1 117 ? 2.571 0.795 1.342 1.00 10.89 117 LYS B C 1
ATOM 2166 O O . LYS B 1 117 ? 3.037 0.810 0.224 1.00 11.81 117 LYS B O 1
ATOM 2172 N N . LEU B 1 118 ? 1.342 0.391 1.579 1.00 11.63 118 LEU B N 1
ATOM 2173 C CA . LEU B 1 118 ? 0.390 0.116 0.514 1.00 11.84 118 LEU B CA 1
ATOM 2174 C C . LEU B 1 118 ? 0.200 1.319 -0.428 1.00 11.99 118 LEU B C 1
ATOM 2175 O O . LE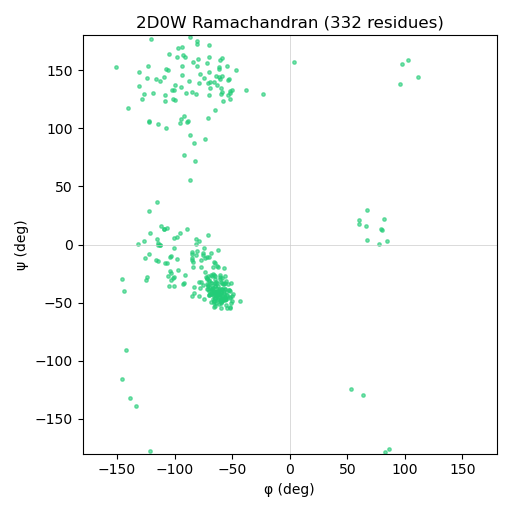U B 1 118 ? 0.191 1.169 -1.633 1.00 13.50 118 LEU B O 1
ATOM 2180 N N . ILE B 1 119 ? 0.021 2.515 0.130 1.00 13.93 119 ILE B N 1
ATOM 2181 C CA . ILE B 1 119 ? -0.095 3.733 -0.647 1.00 12.12 119 ILE B CA 1
ATOM 2182 C C . ILE B 1 119 ? 1.192 4.021 -1.418 1.00 11.97 119 ILE B C 1
ATOM 2183 O O . ILE B 1 119 ? 1.127 4.445 -2.575 1.00 13.29 119 ILE B O 1
ATOM 2188 N N . ALA B 1 120 ? 2.364 3.798 -0.796 1.00 10.49 120 ALA B N 1
ATOM 2189 C CA . ALA B 1 120 ? 3.649 3.973 -1.472 1.00 9.87 120 ALA B CA 1
ATOM 2190 C C . ALA B 1 120 ? 3.722 3.121 -2.749 1.00 11.82 120 ALA B C 1
ATOM 2191 O O . ALA B 1 120 ? 4.302 3.524 -3.770 1.00 12.87 120 ALA B O 1
ATOM 2193 N N . TRP B 1 121 ? 3.153 1.917 -2.669 1.00 14.16 121 TRP B N 1
ATOM 2194 C CA . TRP B 1 121 ? 3.213 0.971 -3.767 1.00 14.76 121 TRP B CA 1
ATOM 2195 C C . TRP B 1 121 ? 2.260 1.414 -4.861 1.00 14.04 121 TRP B C 1
ATOM 2196 O O . TRP B 1 121 ? 2.632 1.522 -6.011 1.00 15.56 121 TRP B O 1
ATOM 2207 N N . ILE B 1 122 ? 1.046 1.760 -4.474 1.00 15.02 122 ILE B N 1
ATOM 2208 C CA . ILE B 1 122 ? 0.104 2.322 -5.403 1.00 15.94 122 ILE B CA 1
ATOM 2209 C C . ILE B 1 122 ? 0.715 3.518 -6.178 1.00 15.16 122 ILE B C 1
ATOM 2210 O O . ILE B 1 122 ? 0.588 3.607 -7.407 1.00 15.31 122 ILE B O 1
ATOM 2215 N N . ARG B 1 123 ? 1.382 4.433 -5.482 1.00 15.58 123 ARG B N 1
ATOM 2216 C CA . ARG B 1 123 ? 2.004 5.548 -6.210 1.00 14.64 123 ARG B CA 1
ATOM 2217 C C . ARG B 1 123 ? 3.106 5.061 -7.136 1.00 13.97 123 ARG B C 1
ATOM 2218 O O . ARG B 1 123 ? 3.285 5.584 -8.243 1.00 14.99 123 ARG B O 1
ATOM 2226 N N . HIS B 1 124 ? 3.825 4.043 -6.711 1.00 12.98 124 HIS B N 1
ATOM 2227 C CA . HIS B 1 124 ? 4.979 3.557 -7.462 1.00 13.96 124 HIS B CA 1
ATOM 2228 C C . HIS B 1 124 ? 4.627 2.815 -8.768 1.00 13.85 124 HIS B C 1
ATOM 2229 O O . HIS B 1 124 ? 5.424 2.805 -9.723 1.00 13.73 124 HIS B O 1
ATOM 2236 N N . ILE B 1 125 ? 3.478 2.180 -8.803 1.00 11.89 125 ILE B N 1
ATOM 2237 C CA . ILE B 1 125 ? 3.028 1.441 -10.004 1.00 13.73 125 ILE B CA 1
ATOM 2238 C C . ILE B 1 125 ? 2.372 2.302 -11.120 1.00 14.12 125 ILE B C 1
ATOM 2239 O O . ILE B 1 125 ? 1.952 1.787 -12.166 1.00 16.04 125 ILE B O 1
ATOM 2244 N N . GLN B 1 126 ? 2.288 3.603 -10.891 1.00 15.99 126 GLN B N 1
ATOM 2245 C CA . GLN B 1 126 ? 1.857 4.550 -11.914 1.00 17.95 126 GLN B CA 1
ATOM 2246 C C . GLN B 1 126 ? 2.630 4.399 -13.204 1.00 18.64 126 GLN B C 1
ATOM 2247 O O . GLN B 1 126 ? 3.878 4.328 -13.226 1.00 19.89 126 GLN B O 1
ATOM 2253 N N . LYS B 1 127 ? 1.867 4.362 -14.285 1.00 21.55 127 LYS B N 1
ATOM 2254 C CA . LYS B 1 127 ? 2.387 4.268 -15.623 1.00 23.63 127 LYS B CA 1
ATOM 2255 C C . LYS B 1 127 ? 1.906 5.377 -16.598 1.00 24.30 127 LYS B C 1
ATOM 2256 O O . LYS B 1 127 ? 2.485 5.502 -17.657 1.00 24.28 127 LYS B O 1
ATOM 2262 N N . ASP B 1 128 ? 0.894 6.180 -16.239 1.00 26.30 128 ASP B N 1
ATOM 2263 C CA . ASP B 1 128 ? 0.571 7.403 -17.006 1.00 30.40 128 ASP B CA 1
ATOM 2264 C C . ASP B 1 128 ? 1.329 8.557 -16.328 1.00 32.28 128 ASP B C 1
ATOM 2265 O O . ASP B 1 128 ? 1.452 8.565 -15.118 1.00 34.41 128 ASP B O 1
ATOM 2270 N N . ASP B 1 129 ? 1.801 9.538 -17.080 1.00 35.39 129 ASP B N 1
ATOM 2271 C CA . ASP B 1 129 ? 2.232 10.848 -16.503 1.00 37.61 129 ASP B CA 1
ATOM 2272 C C . ASP B 1 129 ? 2.221 11.109 -14.976 1.00 38.41 129 ASP B C 1
ATOM 2273 O O . ASP B 1 129 ? 1.475 10.507 -14.171 1.00 38.92 129 ASP B O 1
ATOM 2278 N N . VAL B 1 130 ? 3.049 12.068 -14.608 1.00 39.41 130 VAL B N 1
ATOM 2279 C CA . VAL B 1 130 ? 2.977 12.713 -13.322 1.00 41.02 130 VAL B CA 1
ATOM 2280 C C . VAL B 1 130 ? 2.599 14.213 -13.562 1.00 42.15 130 VAL B C 1
ATOM 2281 O O . VAL B 1 130 ? 3.033 15.123 -12.856 1.00 41.62 130 VAL B O 1
ATOM 2285 N N . ALA B 1 131 ? 1.734 14.425 -14.560 1.00 43.20 131 ALA B N 1
ATOM 2286 C CA . ALA B 1 131 ? 1.481 15.753 -15.149 1.00 43.88 131 ALA B CA 1
ATOM 2287 C C . ALA B 1 131 ? 0.688 16.728 -14.286 1.00 44.32 131 ALA B C 1
ATOM 2288 O O . ALA B 1 131 ? 0.848 17.949 -14.441 1.00 45.69 131 ALA B O 1
ATOM 2290 N N . ASP B 1 132 ? -0.164 16.211 -13.399 1.00 44.43 132 ASP B N 1
ATOM 2291 C CA . ASP B 1 132 ? -0.932 17.070 -12.490 1.00 44.52 132 ASP B CA 1
ATOM 2292 C C . ASP B 1 132 ? -0.265 17.235 -11.105 1.00 43.40 132 ASP B C 1
ATOM 2293 O O . ASP B 1 132 ? -0.867 17.784 -10.176 1.00 42.71 132 ASP B O 1
ATOM 2298 N N . ALA B 1 133 ? 0.979 16.773 -10.972 1.00 41.73 133 ALA B N 1
ATOM 2299 C CA . ALA B 1 133 ? 1.671 16.738 -9.663 1.00 40.66 133 ALA B CA 1
ATOM 2300 C C . ALA B 1 133 ? 2.074 18.129 -9.127 1.00 39.18 133 ALA B C 1
ATOM 2301 O O . ALA B 1 133 ? 2.985 18.761 -9.664 1.00 39.15 133 ALA B O 1
ATOM 2303 N N . ASP B 1 134 ? 1.395 18.599 -8.072 1.00 37.13 134 ASP B N 1
ATOM 2304 C CA . ASP B 1 134 ? 1.492 20.021 -7.683 1.00 35.68 134 ASP B CA 1
ATOM 2305 C C . ASP B 1 134 ? 2.763 20.411 -6.908 1.00 35.24 134 ASP B C 1
ATOM 2306 O O . ASP B 1 134 ? 2.939 21.578 -6.535 1.00 33.87 134 ASP B O 1
ATOM 2311 N N . TRP B 1 135 ? 3.660 19.438 -6.739 1.00 34.61 135 TRP B N 1
ATOM 2312 C CA . TRP B 1 135 ? 4.969 19.647 -6.088 1.00 34.87 135 TRP B CA 1
ATOM 2313 C C . TRP B 1 135 ? 6.163 19.440 -7.046 1.00 33.41 135 TRP B C 1
ATOM 2314 O O . TRP B 1 135 ? 7.317 19.540 -6.630 1.00 34.49 135 TRP B O 1
ATOM 2325 N N . LEU B 1 136 ? 5.891 19.140 -8.321 1.00 32.00 136 LEU B N 1
ATOM 2326 C CA . LEU B 1 136 ? 6.963 18.887 -9.292 1.00 29.72 136 LEU B CA 1
ATOM 2327 C C . LEU B 1 136 ? 7.152 19.972 -10.342 1.00 27.83 136 LEU B C 1
ATOM 2328 O O . LEU B 1 136 ? 6.175 20.533 -10.846 1.00 27.37 136 LEU B O 1
ATOM 2333 N N . SER B 1 137 ? 8.415 20.201 -10.709 1.00 27.19 137 SER B N 1
ATOM 2334 C CA . SER B 1 137 ? 8.750 21.066 -11.832 1.00 27.58 137 SER B CA 1
ATOM 2335 C C . SER B 1 137 ? 8.356 20.446 -13.186 1.00 27.62 137 SER B C 1
ATOM 2336 O O . SER B 1 137 ? 8.148 19.235 -13.300 1.00 28.07 137 SER B O 1
ATOM 2339 N N . ASP B 1 138 ? 8.262 21.289 -14.209 1.00 27.33 138 ASP B N 1
ATOM 2340 C CA . ASP B 1 138 ? 8.039 20.858 -15.580 1.00 29.20 138 ASP B CA 1
ATOM 2341 C C . ASP B 1 138 ? 9.144 19.842 -15.958 1.00 29.86 138 ASP B C 1
ATOM 2342 O O . ASP B 1 138 ? 8.900 18.916 -16.714 1.00 27.75 138 ASP B O 1
ATOM 2347 N N . GLU B 1 139 ? 10.341 19.997 -15.379 1.00 31.04 139 GLU B N 1
ATOM 2348 C CA . GLU B 1 139 ? 11.465 19.074 -15.586 1.00 33.75 139 GLU B CA 1
ATOM 2349 C C . GLU B 1 139 ? 11.188 17.677 -15.027 1.00 33.52 139 GLU B C 1
ATOM 2350 O O . GLU B 1 139 ? 11.388 16.652 -15.714 1.00 32.28 139 GLU B O 1
ATOM 2356 N N . GLN B 1 140 ? 10.724 17.655 -13.778 1.00 33.54 140 GLN B N 1
ATOM 2357 C CA . GLN B 1 140 ? 10.438 16.419 -13.073 1.00 34.09 140 GLN B CA 1
ATOM 2358 C C . GLN B 1 140 ? 9.338 15.642 -13.762 1.00 33.85 140 GLN B C 1
ATOM 2359 O O . GLN B 1 140 ? 9.413 14.421 -13.832 1.00 34.76 140 GLN B O 1
ATOM 2365 N N . LYS B 1 141 ? 8.338 16.355 -14.278 1.00 33.20 141 LYS B N 1
ATOM 2366 C CA . LYS B 1 141 ? 7.222 15.751 -14.988 1.00 34.17 141 LYS B CA 1
ATOM 2367 C C . LYS B 1 141 ? 7.597 15.156 -16.349 1.00 34.75 141 LYS B C 1
ATOM 2368 O O . LYS B 1 141 ? 7.034 14.134 -16.765 1.00 34.06 141 LYS B O 1
ATOM 2374 N N . LYS B 1 142 ? 8.512 15.828 -17.046 1.00 35.42 142 LYS B N 1
ATOM 2375 C CA . LYS B 1 142 ? 8.928 15.445 -18.392 1.00 36.42 142 LYS B CA 1
ATOM 2376 C C . LYS B 1 142 ? 9.775 14.157 -18.340 1.00 36.80 142 LYS B C 1
ATOM 2377 O O . LYS B 1 142 ? 9.701 13.327 -19.247 1.00 36.17 142 LYS B O 1
ATOM 2383 N N . ASN B 1 143 ? 10.562 14.006 -17.266 1.00 37.09 143 ASN B N 1
ATOM 2384 C CA . ASN B 1 143 ? 11.408 12.828 -17.062 1.00 37.16 143 ASN B CA 1
ATOM 2385 C C . ASN B 1 143 ? 10.728 11.675 -16.323 1.00 37.04 143 ASN B C 1
ATOM 2386 O O . ASN B 1 143 ? 11.406 10.729 -15.881 1.00 37.07 143 ASN B O 1
ATOM 2391 N N . PHE B 1 144 ? 9.398 11.770 -16.204 1.00 35.90 144 PHE B N 1
ATOM 2392 C CA . PHE B 1 144 ? 8.546 10.668 -15.727 1.00 34.45 144 PHE B CA 1
ATOM 2393 C C . PHE B 1 144 ? 8.810 9.385 -16.517 1.00 33.46 144 PHE B C 1
ATOM 2394 O O . PHE B 1 144 ? 9.024 9.423 -17.728 1.00 33.66 144 PHE B O 1
ATOM 2402 N N . LYS B 1 145 ? 8.773 8.269 -15.796 1.00 32.46 145 LYS B N 1
ATOM 2403 C CA . LYS B 1 145 ? 9.034 6.938 -16.313 1.00 32.33 145 LYS B CA 1
ATOM 2404 C C . LYS B 1 145 ? 8.046 5.962 -15.680 1.00 30.66 145 LYS B C 1
ATOM 2405 O O . LYS B 1 145 ? 8.058 5.781 -14.463 1.00 31.13 145 LYS B O 1
ATOM 2411 N N . PRO B 1 146 ? 7.195 5.324 -16.504 1.00 28.79 146 PRO B N 1
ATOM 2412 C CA . PRO B 1 146 ? 6.167 4.387 -16.008 1.00 27.10 146 PRO B CA 1
ATOM 2413 C C . PRO B 1 146 ? 6.733 3.177 -15.278 1.00 24.75 146 PRO B C 1
ATOM 2414 O O . PRO B 1 146 ? 7.871 2.756 -15.553 1.00 24.02 146 PRO B O 1
ATOM 2418 N N . PHE B 1 147 ? 5.931 2.631 -14.357 1.00 23.32 147 PHE B N 1
ATOM 2419 C CA . PHE B 1 147 ? 6.261 1.403 -13.668 1.00 21.07 147 PHE B CA 1
ATOM 2420 C C . PHE B 1 147 ? 6.421 0.297 -14.691 1.00 19.65 147 PHE B C 1
ATOM 2421 O O . PHE B 1 147 ? 5.596 0.138 -15.572 1.00 18.75 147 PHE B O 1
ATOM 2429 N N . ASP B 1 148 ? 7.476 -0.480 -14.543 1.00 18.65 148 ASP B N 1
ATOM 2430 C CA . ASP B 1 148 ? 7.705 -1.640 -15.404 1.00 19.23 148 ASP B CA 1
ATOM 2431 C C . ASP B 1 148 ? 7.804 -2.863 -14.501 1.00 18.20 148 ASP B C 1
ATOM 2432 O O . ASP B 1 148 ? 8.785 -3.027 -13.791 1.00 16.75 148 ASP B O 1
ATOM 2437 N N . ILE B 1 149 ? 6.760 -3.683 -14.500 1.00 17.68 149 ILE B N 1
ATOM 2438 C CA . ILE B 1 149 ? 6.749 -4.902 -13.672 1.00 18.99 149 ILE B CA 1
ATOM 2439 C C . ILE B 1 149 ? 7.922 -5.881 -13.922 1.00 18.67 149 ILE B C 1
ATOM 2440 O O . ILE B 1 149 ? 8.486 -6.495 -12.994 1.00 19.25 149 ILE B O 1
ATOM 2445 N N . LYS B 1 150 ? 8.308 -6.028 -15.170 1.00 17.54 150 LYS B N 1
ATOM 2446 C CA . LYS B 1 150 ? 9.362 -6.998 -15.491 1.00 19.87 150 LYS B CA 1
ATOM 2447 C C . LYS B 1 150 ? 10.700 -6.580 -14.899 1.00 19.01 150 LYS B C 1
ATOM 2448 O O . LYS B 1 150 ? 11.484 -7.416 -14.425 1.00 18.46 150 LYS B O 1
ATOM 2454 N N . ALA B 1 151 ? 10.957 -5.280 -14.918 1.00 18.31 151 ALA B N 1
ATOM 2455 C CA . ALA B 1 151 ? 12.190 -4.775 -14.329 1.00 19.43 151 ALA B CA 1
ATOM 2456 C C . ALA B 1 151 ? 12.206 -4.887 -12.799 1.00 17.32 151 ALA B C 1
ATOM 2457 O O . ALA B 1 151 ? 13.200 -5.221 -12.220 1.00 18.06 151 ALA B O 1
ATOM 2459 N N . TRP B 1 152 ? 11.097 -4.542 -12.169 1.00 17.12 152 TRP B N 1
ATOM 2460 C CA . TRP B 1 152 ? 10.940 -4.709 -10.725 1.00 17.32 152 TRP B CA 1
ATOM 2461 C C . TRP B 1 152 ? 11.275 -6.154 -10.269 1.00 15.70 152 TRP B C 1
ATOM 2462 O O . TRP B 1 152 ? 12.128 -6.362 -9.398 1.00 15.49 152 TRP B O 1
ATOM 2473 N N . GLU B 1 153 ? 10.633 -7.124 -10.896 1.00 17.98 153 GLU B N 1
ATOM 2474 C CA . GLU B 1 153 ? 10.717 -8.529 -10.476 1.00 18.94 153 GLU B CA 1
ATOM 2475 C C . GLU B 1 153 ? 12.085 -9.063 -10.798 1.00 20.93 153 GLU B C 1
ATOM 2476 O O . GLU B 1 153 ? 12.619 -9.889 -10.056 1.00 21.51 153 GLU B O 1
ATOM 2482 N N . ALA B 1 154 ? 12.661 -8.597 -11.906 1.00 20.27 154 ALA B N 1
ATOM 2483 C CA . ALA B 1 154 ? 14.007 -9.051 -12.285 1.00 20.97 154 ALA B CA 1
ATOM 2484 C C . ALA B 1 154 ? 15.092 -8.528 -11.338 1.00 21.62 154 ALA B C 1
ATOM 2485 O O . ALA B 1 154 ? 16.007 -9.272 -10.959 1.00 22.14 154 ALA B O 1
ATOM 2487 N N . THR B 1 155 ? 14.999 -7.245 -10.959 1.00 22.66 155 THR B N 1
ATOM 2488 C CA . THR B 1 155 ? 16.134 -6.557 -10.324 1.00 22.39 155 THR B CA 1
ATOM 2489 C C . THR B 1 155 ? 15.707 -5.553 -9.234 1.00 20.76 155 THR B C 1
ATOM 2490 O O . THR B 1 155 ? 16.334 -5.456 -8.191 1.00 19.95 155 THR B O 1
ATOM 2494 N N . GLY B 1 156 ? 14.626 -4.820 -9.476 1.00 18.96 156 GLY B N 1
ATOM 2495 C CA . GLY B 1 156 ? 14.217 -3.740 -8.579 1.00 18.65 156 GLY B CA 1
ATOM 2496 C C . GLY B 1 156 ? 13.832 -4.192 -7.175 1.00 18.58 156 GLY B C 1
ATOM 2497 O O . GLY B 1 156 ? 14.197 -3.567 -6.205 1.00 16.99 156 GLY B O 1
ATOM 2498 N N . LYS B 1 157 ? 13.110 -5.300 -7.072 1.00 19.42 157 LYS B N 1
ATOM 2499 C CA . LYS B 1 157 ? 12.619 -5.750 -5.784 1.00 18.91 157 LYS B CA 1
ATOM 2500 C C . LYS B 1 157 ? 13.789 -6.133 -4.901 1.00 19.80 157 LYS B C 1
ATOM 2501 O O . LYS B 1 157 ? 13.897 -5.659 -3.779 1.00 18.59 157 LYS B O 1
ATOM 2507 N N . ALA B 1 158 ? 14.686 -6.964 -5.430 1.00 19.87 158 ALA B N 1
ATOM 2508 C CA . ALA B 1 158 ? 15.830 -7.443 -4.661 1.00 19.86 158 ALA B CA 1
ATOM 2509 C C . ALA B 1 158 ? 16.640 -6.263 -4.149 1.00 20.59 158 ALA B C 1
ATOM 2510 O O . ALA B 1 158 ? 17.051 -6.237 -3.006 1.00 20.89 158 ALA B O 1
ATOM 2512 N N . ALA B 1 159 ? 16.846 -5.256 -4.991 1.00 22.27 159 ALA B N 1
ATOM 2513 C CA . ALA B 1 159 ? 17.525 -4.035 -4.578 1.00 21.94 159 ALA B CA 1
ATOM 2514 C C . ALA B 1 159 ? 16.795 -3.350 -3.437 1.00 22.43 159 ALA B C 1
ATOM 2515 O O . ALA B 1 159 ? 17.408 -2.994 -2.408 1.00 23.70 159 ALA B O 1
ATOM 2517 N N . ALA B 1 160 ? 15.486 -3.158 -3.613 1.00 21.23 160 ALA B N 1
ATOM 2518 C CA . ALA B 1 160 ? 14.668 -2.443 -2.598 1.00 20.20 160 ALA B CA 1
ATOM 2519 C C . ALA B 1 160 ? 14.725 -3.168 -1.252 1.00 20.35 160 ALA B C 1
ATOM 2520 O O . ALA B 1 160 ? 14.765 -2.541 -0.178 1.00 17.67 160 ALA B O 1
ATOM 2522 N N . GLU B 1 161 ? 14.721 -4.491 -1.317 1.00 21.25 161 GLU B N 1
ATOM 2523 C CA . GLU B 1 161 ? 14.753 -5.326 -0.102 1.00 23.87 161 GLU B CA 1
ATOM 2524 C C . GLU B 1 161 ? 16.045 -5.140 0.706 1.00 26.23 161 GLU B C 1
ATOM 2525 O O . GLU B 1 161 ? 16.025 -5.215 1.938 1.00 25.94 161 GLU B O 1
ATOM 2531 N N . LYS B 1 162 ? 17.151 -4.883 0.028 1.00 27.85 162 LYS B N 1
ATOM 2532 C CA . LYS B 1 162 ? 18.391 -4.538 0.721 1.00 29.80 162 LYS B CA 1
ATOM 2533 C C . LYS B 1 162 ? 18.303 -3.228 1.482 1.00 31.35 162 LYS B C 1
ATOM 2534 O O . LYS B 1 162 ? 19.019 -3.033 2.454 1.00 33.25 162 LYS B O 1
ATOM 2540 N N . ALA B 1 163 ? 17.440 -2.323 1.026 1.00 31.67 163 ALA B N 1
ATOM 2541 C CA . ALA B 1 163 ? 17.246 -1.020 1.674 1.00 32.61 163 ALA B CA 1
ATOM 2542 C C . ALA B 1 163 ? 16.333 -1.063 2.913 1.00 33.66 163 ALA B C 1
ATOM 2543 O O . ALA B 1 163 ? 15.443 -1.925 3.036 1.00 34.34 163 ALA B O 1
ATOM 2545 N N . GLN B 1 164 ? 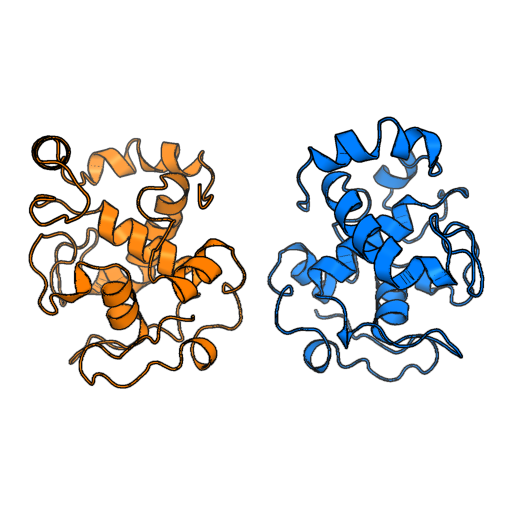16.556 -0.106 3.813 1.00 34.02 164 GLN B N 1
ATOM 2546 C CA . GLN B 1 164 ? 15.703 0.119 4.979 1.00 35.43 164 GLN B CA 1
ATOM 2547 C C . GLN B 1 164 ? 14.406 0.874 4.646 1.00 33.14 164 GLN B C 1
ATOM 2548 O O . GLN B 1 164 ? 14.415 1.821 3.870 1.00 32.39 164 GLN B O 1
ATOM 2554 N N . CYS B 1 165 ? 13.294 0.455 5.232 1.00 32.55 165 CYS B N 1
ATOM 2555 C CA . CYS B 1 165 ? 12.082 1.270 5.177 1.00 33.17 165 CYS B CA 1
ATOM 2556 C C . CYS B 1 165 ? 12.129 2.253 6.343 1.00 35.51 165 CYS B C 1
ATOM 2557 O O . CYS B 1 165 ? 11.728 1.926 7.466 1.00 34.90 165 CYS B O 1
ATOM 2560 N N . LYS B 1 166 ? 12.637 3.446 6.051 1.00 37.46 166 LYS B N 1
ATOM 2561 C CA . LYS B 1 166 ? 12.909 4.477 7.037 1.00 41.38 166 LYS B CA 1
ATOM 2562 C C . LYS B 1 166 ? 12.299 5.760 6.491 1.00 42.09 166 LYS B C 1
ATOM 2563 O O . LYS B 1 166 ? 12.491 6.060 5.308 1.00 41.99 166 LYS B O 1
ATOM 2569 N N . ILE B 1 167 ? 11.615 6.533 7.337 1.00 43.53 167 ILE B N 1
ATOM 2570 C CA . ILE B 1 167 ? 10.867 7.717 6.852 1.00 46.30 167 ILE B CA 1
ATOM 2571 C C . ILE B 1 167 ? 11.720 8.885 6.398 1.00 48.03 167 ILE B C 1
ATOM 2572 O O . ILE B 1 167 ? 11.185 9.970 6.110 1.00 50.35 167 ILE B O 1
ATOM 2577 N N . SER B 1 168 ? 13.030 8.659 6.322 1.00 48.68 168 SER B N 1
ATOM 2578 C CA . SER B 1 168 ? 13.949 9.582 5.670 1.00 49.37 168 SER B CA 1
ATOM 2579 C C . SER B 1 168 ? 14.016 10.919 6.409 1.00 50.00 168 SER B C 1
ATOM 2580 O O . SER B 1 168 ? 13.388 11.922 6.029 1.00 50.26 168 SER B O 1
#

Foldseek 3Di:
DFDFFAALAPRHTDPLVVQADPPQCPAPQNVCCRVPVARQLAPLLLLQVLLLVVCCVPPCVAQNSLQCGDVHHRLQEPDDPRVCCLGSRSVLNCAQQHDDDPTHHCSNPDHSNSSSSNSNNSNLSHQYQCPVRPRDDPVRSVVHHHDDVVCCVVPSVVVSNPDHRDGD/DFDFAAALAPRHTDPLVPQADPPQCPDVQNVVCRVPVDRLLAPLLLLQVLLLVVCCVPPCVAQNNLQCGDVHHRLQEDDDPRVCCVGSSVVLNCQQQNHDDPGHHCRNPDRSNSSSSNSSNSVQQHAYFPVVPPPDDPVRRVPDHHDDVVCCVVPSVVVSNVDDSDSD

Solvent-accessible surface area: 18184 Å² total; per-residue (Å²): 121,142,42,91,14,114,28,40,64,92,33,121,60,28,91,13,119,52,81,6,28,107,90,9,51,50,31,97,1,4,112,57,0,36,106,59,5,86,2,25,12,9,49,35,51,12,0,3,14,80,0,14,91,24,0,75,155,84,25,16,57,56,24,0,96,38,0,77,20,135,116,12,87,21,23,10,40,73,161,26,89,56,98,159,8,28,50,8,49,2,6,0,14,14,12,8,16,2,30,94,71,179,48,26,92,51,0,114,105,20,59,3,20,36,0,0,22,1,0,0,1,7,2,16,1,3,95,40,119,12,73,127,7,94,25,11,55,105,94,53,63,159,116,23,115,85,22,63,40,155,51,11,104,75,93,26,62,49,64,3,108,179,49,117,45,129,52,155,109,118,66,64,5,113,30,38,66,88,38,122,53,30,80,5,135,52,77,7,32,121,61,5,39,64,41,90,0,3,111,58,3,35,99,73,8,81,3,19,10,47,116,26,54,12,0,4,20,82,0,9,89,12,0,73,148,57,24,19,51,58,22,1,110,38,0,82,21,148,102,14,88,17,24,10,30,58,164,31,88,60,101,142,8,60,61,26,52,3,6,1,17,14,14,8,15,1,26,90,70,174,53,26,89,52,1,125,109,16,50,7,17,36,0,2,31,0,0,0,4,4,54,47,1,29,92,40,62,40,62,120,10,137,180,40,56,127,111,87,55,178,96,43,144,76,28,80,34,160,48,18,94,76,95,24,51,50,61,4,106,171,46,129,45,148,48,133

Secondary structure (DSSP, 8-state):
-----B-TTT-PBP-HHHHS-SSS--SHHHHHHHHHS--TTTT-GGGHHHHHHHHHHHTHHHH-TTS--SSS--SSSS--SSGGGGSHHHHHHHHHH--STT----TTTS-HHHHHHHHHHHHHT--S--TT-TTS-HHHHHH-----HHHIIIIIHHHHHTS-----/--PPPB-TTT-PBP-HHHHS-SSS--SHHHHHHHHHS--TTTT-GGGHHHHHHHHHHHTHHHH-TTS--SSSPPSSSS--SSGGGGSHHHHHHHHHH--STT----TTTS-HHHHHHHHHHHHHT--S--TT-TT--HHHHHT-----HHHIIIIIHHHHHHS-----